Protein AF-A0A442WQH7-F1 (afdb_monomer_lite)

Foldseek 3Di:
DDLVVVLVVLLVLLVVQLVDPPDALPPCNLVSVQVNLQSQQPPPAADDPSNVVSLLSLLQDVSNQDCHSVLRNLLNHDDACVSQQVSLLVSCVPDPDNQSSLSSLLSNLSHDQLNPLPPDPSLVVQLVDLLRVLSNLSSLLNLLSVQPVSLVSLLVSLVVLLPDDCVVRPPVSSLSNNVSSLNSLLSSFLSNLVCLVVLVVSCPRPSNVVSCLPPPVLSSLLSSVRSPDDLVPDDDRPPDDDDSVVSSVSSVVSNPDDRDSNPD

Structure (mmCIF, N/CA/C/O backbone):
data_AF-A0A442WQH7-F1
#
_entry.id   AF-A0A442WQH7-F1
#
loop_
_atom_site.group_PDB
_atom_site.id
_atom_site.type_symbol
_atom_site.label_atom_id
_atom_site.label_alt_id
_atom_site.label_comp_id
_atom_site.label_asym_id
_atom_site.label_entity_id
_atom_site.label_seq_id
_atom_site.pdbx_PDB_ins_code
_atom_site.Cartn_x
_atom_site.Cartn_y
_atom_site.Cartn_z
_atom_site.occupancy
_atom_site.B_iso_or_equiv
_atom_site.auth_seq_id
_atom_site.auth_comp_id
_atom_site.auth_asym_id
_atom_site.auth_atom_id
_atom_site.pdbx_PDB_model_num
ATOM 1 N N . MET A 1 1 ? 7.740 10.218 36.097 1.00 53.75 1 MET A N 1
ATOM 2 C CA . MET A 1 1 ? 6.574 9.346 35.851 1.00 53.75 1 MET A CA 1
ATOM 3 C C . MET A 1 1 ? 7.067 8.242 34.945 1.00 53.75 1 MET A C 1
ATOM 5 O O . MET A 1 1 ? 7.686 8.568 33.941 1.00 53.75 1 MET A O 1
ATOM 9 N N . ASP A 1 2 ? 6.920 6.988 35.354 1.00 78.06 2 ASP A N 1
ATOM 10 C CA . ASP A 1 2 ? 7.399 5.839 34.584 1.00 78.06 2 ASP A CA 1
ATOM 11 C C . ASP A 1 2 ? 6.627 5.735 33.253 1.00 78.06 2 ASP A C 1
ATOM 13 O O . ASP A 1 2 ? 5.394 5.801 33.244 1.00 78.06 2 ASP A O 1
ATOM 17 N N . ILE A 1 3 ? 7.353 5.639 32.136 1.00 74.88 3 ILE A N 1
ATOM 18 C CA . ILE A 1 3 ? 6.797 5.578 30.775 1.00 74.88 3 ILE A CA 1
ATOM 19 C C . ILE A 1 3 ? 5.886 4.351 30.634 1.00 74.88 3 ILE A C 1
ATOM 21 O O . ILE A 1 3 ? 4.817 4.445 30.026 1.00 74.88 3 ILE A O 1
ATOM 25 N N . GLU A 1 4 ? 6.238 3.238 31.279 1.00 78.31 4 GLU A N 1
ATOM 26 C CA . GLU A 1 4 ? 5.440 2.009 31.253 1.00 78.31 4 GLU A CA 1
ATOM 27 C C . GLU A 1 4 ? 4.132 2.141 32.046 1.00 78.31 4 GLU A C 1
ATOM 29 O O . GLU A 1 4 ? 3.073 1.668 31.615 1.00 78.31 4 GLU A O 1
ATOM 34 N N . ALA A 1 5 ? 4.153 2.870 33.165 1.00 82.06 5 ALA A N 1
ATOM 35 C CA . ALA A 1 5 ? 2.944 3.162 33.934 1.00 82.06 5 ALA A CA 1
ATOM 36 C C . ALA A 1 5 ? 1.975 4.067 33.150 1.00 82.06 5 ALA A C 1
ATOM 38 O O . ALA A 1 5 ? 0.762 3.843 33.157 1.00 82.06 5 ALA A O 1
ATOM 39 N N . ALA A 1 6 ? 2.499 5.063 32.426 1.00 83.12 6 ALA A N 1
ATOM 40 C CA . ALA A 1 6 ? 1.693 5.933 31.569 1.00 83.12 6 ALA A CA 1
ATOM 41 C C . ALA A 1 6 ? 1.075 5.165 30.386 1.00 83.12 6 ALA A C 1
ATOM 43 O O . ALA A 1 6 ? -0.114 5.333 30.088 1.00 83.12 6 ALA A O 1
ATOM 44 N N . LYS A 1 7 ? 1.845 4.274 29.750 1.00 83.25 7 LYS A N 1
ATOM 45 C CA . LYS A 1 7 ? 1.365 3.402 28.669 1.00 83.25 7 LYS A CA 1
ATOM 46 C C . LYS A 1 7 ? 0.266 2.453 29.150 1.00 83.25 7 LYS A C 1
ATOM 48 O O . LYS A 1 7 ? -0.775 2.345 28.503 1.00 83.25 7 LYS A O 1
ATOM 53 N N . THR A 1 8 ? 0.451 1.836 30.317 1.00 88.25 8 THR A N 1
ATOM 54 C CA . THR A 1 8 ? -0.539 0.935 30.931 1.00 88.25 8 THR A CA 1
ATOM 55 C C . THR A 1 8 ? -1.848 1.659 31.236 1.00 88.25 8 THR A C 1
ATOM 57 O O . THR A 1 8 ? -2.919 1.179 30.864 1.00 88.25 8 THR A O 1
ATOM 60 N N . ARG A 1 9 ? -1.776 2.861 31.822 1.00 89.62 9 ARG A N 1
ATOM 61 C CA . ARG A 1 9 ? -2.962 3.683 32.100 1.00 89.62 9 ARG A CA 1
ATOM 62 C C . ARG A 1 9 ? -3.726 4.045 30.824 1.00 89.62 9 ARG A C 1
ATOM 64 O O . ARG A 1 9 ? -4.944 3.901 30.781 1.00 89.62 9 ARG A O 1
ATOM 71 N N . THR A 1 10 ? -2.999 4.463 29.786 1.00 91.69 10 THR A N 1
ATOM 72 C CA . THR A 1 10 ? -3.566 4.796 28.467 1.00 91.69 10 THR A CA 1
ATOM 73 C C . THR A 1 10 ? -4.297 3.591 27.872 1.00 91.69 10 THR A C 1
ATOM 75 O O . THR A 1 10 ? -5.431 3.711 27.413 1.00 91.69 10 THR A O 1
ATOM 78 N N . ARG A 1 11 ? -3.678 2.405 27.949 1.00 92.44 11 ARG A N 1
ATOM 79 C CA . ARG A 1 11 ? -4.251 1.137 27.481 1.00 92.44 11 ARG A CA 1
ATOM 80 C C . ARG A 1 11 ? -5.574 0.812 28.178 1.00 92.44 11 ARG A C 1
ATOM 82 O O . ARG A 1 11 ? -6.551 0.472 27.519 1.00 92.44 11 ARG A O 1
ATOM 89 N N . GLU A 1 12 ? -5.612 0.904 29.504 1.00 93.19 12 GLU A N 1
ATOM 90 C CA . GLU A 1 12 ? -6.796 0.570 30.308 1.00 93.19 12 GLU A CA 1
ATOM 91 C C . GLU A 1 12 ? -7.945 1.561 30.125 1.00 93.19 12 GLU A C 1
ATOM 93 O O . GLU A 1 12 ? -9.113 1.177 30.171 1.00 93.19 12 GLU A O 1
ATOM 98 N N . GLU A 1 13 ? -7.636 2.844 29.954 1.00 94.56 13 GLU A N 1
ATOM 99 C CA . GLU A 1 13 ? -8.637 3.875 29.684 1.00 94.56 13 GLU A CA 1
ATOM 100 C C . GLU A 1 13 ? -9.264 3.703 28.301 1.00 94.56 13 GLU A C 1
ATOM 102 O O . GLU A 1 13 ? -10.490 3.685 28.184 1.00 94.56 13 GLU A O 1
ATOM 107 N N . LEU A 1 14 ? -8.438 3.469 27.279 1.00 95.94 14 LEU A N 1
ATOM 108 C CA . LEU A 1 14 ? -8.917 3.188 25.931 1.00 95.94 14 LEU A CA 1
ATOM 109 C C . LEU A 1 14 ? -9.744 1.897 25.880 1.00 95.94 14 LEU A C 1
ATOM 111 O O . LEU A 1 14 ? -10.822 1.887 25.292 1.00 95.94 14 LEU A O 1
ATOM 115 N N . ALA A 1 15 ? -9.286 0.825 26.532 1.00 95.12 15 ALA A N 1
ATOM 116 C CA . ALA A 1 15 ? -10.024 -0.436 26.593 1.00 95.12 15 ALA A CA 1
ATOM 117 C C . ALA A 1 15 ? -11.418 -0.253 27.215 1.00 95.12 15 ALA A C 1
ATOM 119 O O . ALA A 1 15 ? -12.402 -0.699 26.628 1.00 95.12 15 ALA A O 1
ATOM 120 N N . ARG A 1 16 ? -11.514 0.466 28.344 1.00 94.75 16 ARG A N 1
ATOM 121 C CA . ARG A 1 16 ? -12.800 0.791 28.984 1.00 94.75 16 ARG A CA 1
ATOM 122 C C . ARG A 1 16 ? -13.706 1.620 28.080 1.00 94.75 16 ARG A C 1
ATOM 124 O O . ARG A 1 16 ? -14.912 1.409 28.082 1.00 94.75 16 ARG A O 1
ATOM 131 N N . ALA A 1 17 ? -13.144 2.555 27.316 1.00 95.38 17 ALA A N 1
ATOM 132 C CA . ALA A 1 17 ? -13.935 3.369 26.404 1.00 95.38 17 ALA A CA 1
ATOM 133 C C . ALA A 1 17 ? -14.494 2.565 25.222 1.00 95.38 17 ALA A C 1
ATOM 135 O O . ALA A 1 17 ? -15.647 2.748 24.840 1.00 95.38 17 ALA A O 1
ATOM 136 N N . LEU A 1 18 ? -13.694 1.646 24.681 1.00 95.81 18 LEU A N 1
ATOM 137 C CA . LEU A 1 18 ? -14.117 0.721 23.631 1.00 95.81 18 LEU A CA 1
ATOM 138 C C . LEU A 1 18 ? -15.214 -0.247 24.125 1.00 95.81 18 LEU A C 1
ATOM 140 O O . LEU A 1 18 ? -16.100 -0.592 23.350 1.00 95.81 18 LEU A O 1
ATOM 144 N N . ASP A 1 19 ? -15.204 -0.632 25.408 1.00 95.62 19 ASP A N 1
ATOM 145 C CA . ASP A 1 19 ? -16.224 -1.510 26.016 1.00 95.62 19 ASP A CA 1
ATOM 146 C C . ASP A 1 19 ? -17.561 -0.807 26.313 1.00 9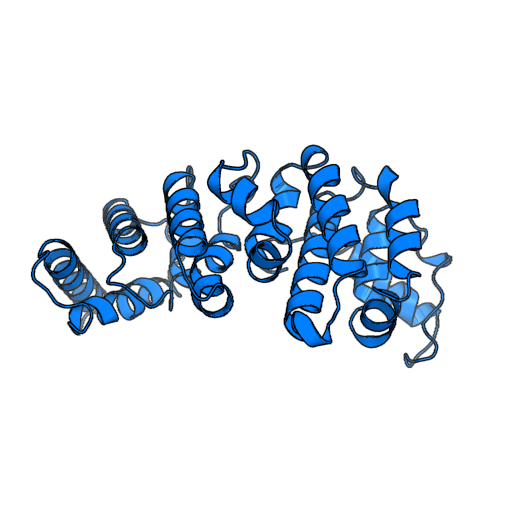5.62 19 ASP A C 1
ATOM 148 O O . ASP A 1 19 ? -18.568 -1.477 26.533 1.00 95.62 19 ASP A O 1
ATOM 152 N N . ASP A 1 20 ? -17.598 0.529 26.311 1.00 94.88 20 ASP A N 1
ATOM 153 C CA . ASP A 1 20 ? -18.809 1.304 26.585 1.00 94.88 20 ASP A CA 1
ATOM 154 C C . ASP A 1 20 ? -19.467 1.765 25.272 1.00 94.88 20 ASP A C 1
ATOM 156 O O . ASP A 1 20 ? -19.024 2.755 24.682 1.00 94.88 20 ASP A O 1
ATOM 160 N N . PRO A 1 21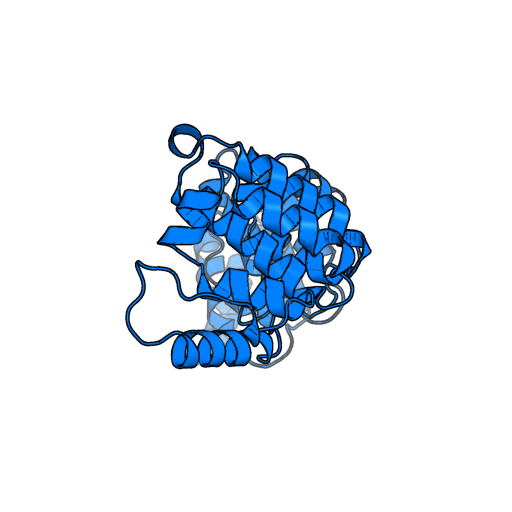 ? -20.534 1.101 24.784 1.00 91.81 21 PRO A N 1
ATOM 161 C CA . PRO A 1 21 ? -21.194 1.473 23.533 1.00 91.81 21 PRO A CA 1
ATOM 162 C C . PRO A 1 21 ? -21.915 2.827 23.608 1.00 91.81 21 PRO A C 1
ATOM 164 O O . PRO A 1 21 ? -22.235 3.397 22.566 1.00 91.81 21 PRO A O 1
ATOM 167 N N . LEU A 1 22 ? -22.170 3.356 24.811 1.00 93.62 22 LEU A N 1
ATOM 168 C CA . LEU A 1 22 ? -22.857 4.634 25.005 1.00 93.62 22 LEU A CA 1
ATOM 169 C C . LEU A 1 22 ? -21.912 5.830 24.866 1.00 93.62 22 LEU A C 1
ATOM 171 O O . LEU A 1 22 ? -22.381 6.964 24.730 1.00 93.62 22 LEU A O 1
ATOM 175 N N . LYS A 1 23 ? -20.591 5.609 24.865 1.00 93.88 23 LYS A N 1
ATOM 176 C CA . LYS A 1 23 ? -19.630 6.693 24.660 1.00 93.88 23 LYS A CA 1
ATOM 177 C C . LYS A 1 23 ? -19.757 7.296 23.261 1.00 93.88 23 LYS A C 1
ATOM 179 O O . LYS A 1 23 ? -19.650 6.567 22.265 1.00 93.88 23 LYS A O 1
ATOM 184 N N . PRO A 1 24 ? -19.929 8.629 23.161 1.00 93.56 24 PRO A N 1
ATOM 185 C CA . PRO A 1 24 ? -19.999 9.302 21.877 1.00 93.56 24 PRO A CA 1
ATOM 186 C C . PRO A 1 24 ? -18.640 9.257 21.178 1.00 93.56 24 PRO A C 1
ATOM 188 O O . PRO A 1 24 ? -17.594 9.252 21.818 1.00 93.56 24 PRO A O 1
ATOM 191 N N . VAL A 1 25 ? -18.643 9.323 19.847 1.00 90.38 25 VAL A N 1
ATOM 192 C CA . VAL A 1 25 ? -17.417 9.362 19.021 1.00 90.38 25 VAL A CA 1
ATOM 193 C C . VAL A 1 25 ? -16.467 10.508 19.408 1.00 90.38 25 VAL A C 1
ATOM 195 O O . VAL A 1 25 ? -15.270 10.432 19.161 1.00 90.38 25 VAL A O 1
ATOM 198 N N . SER A 1 26 ? -16.991 11.582 20.001 1.00 91.81 26 SER A N 1
ATOM 199 C CA . SER A 1 26 ? -16.214 12.732 20.474 1.00 91.81 26 SER A CA 1
ATOM 200 C C . SER A 1 26 ? -15.567 12.531 21.849 1.00 91.81 26 SER A C 1
ATOM 202 O O . SER A 1 26 ? -14.961 13.471 22.358 1.00 91.81 26 SER A O 1
ATOM 204 N N . ASP A 1 27 ? -15.733 11.368 22.484 1.00 93.69 27 ASP A N 1
ATOM 205 C CA . ASP A 1 27 ? -15.110 11.081 23.775 1.00 93.69 27 ASP A CA 1
ATOM 206 C C . ASP A 1 27 ? -13.573 11.129 23.635 1.00 93.69 27 ASP A C 1
ATOM 208 O O . ASP A 1 27 ? -13.011 10.460 22.757 1.00 93.69 27 ASP A O 1
ATOM 212 N N . PRO A 1 28 ? -12.870 11.917 24.472 1.00 91.81 28 PRO A N 1
ATOM 213 C CA . PRO A 1 28 ? -11.421 12.082 24.377 1.00 91.81 28 PRO A CA 1
ATOM 214 C C . PRO A 1 28 ? -10.654 10.770 24.569 1.00 91.81 28 PRO A C 1
ATOM 216 O O . PRO A 1 28 ? -9.524 10.661 24.093 1.00 91.81 28 PRO A O 1
ATOM 219 N N . ALA A 1 29 ? -11.256 9.753 25.193 1.00 93.25 29 ALA A N 1
ATOM 220 C CA . ALA A 1 29 ? -10.627 8.452 25.350 1.00 93.25 29 ALA A CA 1
ATOM 221 C C . ALA A 1 29 ? -10.308 7.787 23.999 1.00 93.25 29 ALA A C 1
ATOM 223 O O . ALA A 1 29 ? -9.313 7.076 23.903 1.00 93.25 29 ALA A O 1
ATOM 224 N N . PHE A 1 30 ? -11.063 8.058 22.925 1.00 94.12 30 PHE A N 1
ATOM 225 C CA . PHE A 1 30 ? -10.730 7.530 21.594 1.00 94.12 30 PHE A CA 1
ATOM 226 C C . PHE A 1 30 ? -9.491 8.192 20.978 1.00 94.12 30 PHE A C 1
ATOM 228 O O . PHE A 1 30 ? -8.803 7.562 20.176 1.00 94.12 30 PHE A O 1
ATOM 235 N N . ALA A 1 31 ? -9.147 9.421 21.380 1.00 90.38 31 ALA A N 1
ATOM 236 C CA . ALA A 1 31 ? -7.907 10.071 20.953 1.00 90.38 31 ALA A CA 1
ATOM 237 C C . ALA A 1 31 ? -6.660 9.419 21.582 1.00 90.38 31 ALA A C 1
ATOM 239 O O . ALA A 1 31 ? -5.569 9.498 21.013 1.00 90.38 31 ALA A O 1
ATOM 240 N N . LEU A 1 32 ? -6.821 8.708 22.708 1.00 93.50 32 LEU A N 1
ATOM 241 C CA . LEU A 1 32 ? -5.741 7.944 23.341 1.00 93.50 32 LEU A CA 1
ATOM 242 C C . LEU A 1 32 ? -5.241 6.792 22.463 1.00 93.50 32 LEU A C 1
ATOM 244 O O . LEU A 1 32 ? -4.109 6.350 22.650 1.00 93.50 32 LEU A O 1
ATOM 248 N N . ALA A 1 33 ? -6.031 6.333 21.483 1.00 94.81 33 ALA A N 1
ATOM 249 C CA . ALA A 1 33 ? -5.591 5.331 20.513 1.00 94.81 33 ALA A CA 1
ATOM 250 C C . ALA A 1 33 ? -4.315 5.771 19.786 1.00 94.81 33 ALA A C 1
ATOM 252 O O . ALA A 1 33 ? -3.376 4.987 19.671 1.00 94.81 33 ALA A O 1
ATOM 253 N N . ASN A 1 34 ? -4.238 7.042 19.387 1.00 92.56 34 ASN A N 1
ATOM 254 C CA . ASN A 1 34 ? -3.075 7.588 18.692 1.00 92.56 34 ASN A CA 1
ATOM 255 C C . ASN A 1 34 ? -1.841 7.593 19.592 1.00 92.56 34 ASN A C 1
ATOM 257 O O . ASN A 1 34 ? -0.768 7.146 19.194 1.00 92.56 34 ASN A O 1
ATOM 261 N N . GLN A 1 35 ? -2.006 8.068 20.829 1.00 91.25 35 GLN A N 1
ATOM 262 C CA . GLN A 1 35 ? -0.926 8.114 21.810 1.00 91.25 35 GLN A CA 1
ATOM 263 C C . GLN A 1 35 ? -0.414 6.709 22.137 1.00 91.25 35 GLN A C 1
ATOM 265 O O . GLN A 1 35 ? 0.794 6.485 22.213 1.00 91.25 35 GLN A O 1
ATOM 270 N N . TRP A 1 36 ? -1.328 5.755 22.312 1.00 94.50 36 TRP A N 1
ATOM 271 C CA . TRP A 1 36 ? -0.977 4.371 22.581 1.00 94.50 36 TRP A CA 1
ATOM 272 C C . TRP A 1 36 ? -0.256 3.726 21.389 1.00 94.50 36 TRP A C 1
ATOM 274 O O . TRP A 1 36 ? 0.813 3.156 21.592 1.00 94.50 36 TRP A O 1
ATOM 284 N N . MET A 1 37 ? -0.756 3.870 20.155 1.00 94.69 37 MET A N 1
ATOM 285 C CA . MET A 1 37 ? -0.098 3.319 18.960 1.00 94.69 37 MET A CA 1
ATOM 286 C C . MET A 1 37 ? 1.281 3.957 18.711 1.00 94.69 37 MET A C 1
ATOM 288 O O . MET A 1 37 ? 2.240 3.246 18.414 1.00 94.69 37 MET A O 1
ATOM 292 N N . ASP A 1 38 ? 1.422 5.277 18.880 1.00 91.38 38 ASP A N 1
ATOM 293 C CA . ASP A 1 38 ? 2.699 5.976 18.670 1.00 91.38 38 ASP A CA 1
ATOM 294 C C . ASP A 1 38 ? 3.741 5.668 19.761 1.00 91.38 38 ASP A C 1
ATOM 296 O O . ASP A 1 38 ? 4.944 5.736 19.501 1.00 91.38 38 ASP A O 1
ATOM 300 N N . SER A 1 39 ? 3.311 5.226 20.952 1.00 90.94 39 SER A N 1
ATOM 301 C CA . SER A 1 39 ? 4.226 4.812 22.032 1.00 90.94 39 SER A CA 1
ATOM 302 C C . SER A 1 39 ? 5.164 3.660 21.645 1.00 90.94 39 SER A C 1
ATOM 304 O O . SER A 1 39 ? 6.191 3.445 22.285 1.00 90.94 39 SER A O 1
ATOM 306 N N . PHE A 1 40 ? 4.846 2.938 20.570 1.00 90.88 40 PHE A N 1
ATOM 307 C CA . PHE A 1 40 ? 5.634 1.825 20.054 1.00 90.88 40 PHE A CA 1
ATOM 308 C C . PHE A 1 40 ? 6.760 2.250 19.099 1.00 90.88 40 PHE A C 1
ATOM 310 O O . PHE A 1 40 ? 7.547 1.406 18.684 1.00 90.88 40 PHE A O 1
ATOM 317 N N . ARG A 1 41 ? 6.898 3.541 18.772 1.00 86.69 41 ARG A N 1
ATOM 318 C CA . ARG A 1 41 ? 7.866 4.042 17.778 1.00 86.69 41 ARG A CA 1
ATOM 319 C C . ARG A 1 41 ? 9.325 3.648 18.038 1.00 86.69 41 ARG A C 1
ATOM 321 O O . ARG A 1 41 ? 10.066 3.459 17.080 1.00 86.69 41 ARG A O 1
ATOM 328 N N . ALA A 1 42 ? 9.729 3.571 19.303 1.00 83.44 42 ALA A N 1
ATOM 329 C CA . ALA A 1 42 ? 11.096 3.248 19.721 1.00 83.44 42 ALA A CA 1
ATOM 330 C C . ALA A 1 42 ? 11.246 1.807 20.240 1.00 83.44 42 ALA A C 1
ATOM 332 O O . ALA A 1 42 ? 12.246 1.491 20.878 1.00 83.44 42 ALA A O 1
ATOM 333 N N . ASN A 1 43 ? 10.238 0.956 20.030 1.00 77.81 43 ASN A N 1
ATOM 334 C CA . ASN A 1 43 ? 10.252 -0.417 20.509 1.00 77.81 43 ASN A CA 1
ATOM 335 C C . ASN A 1 43 ? 10.562 -1.392 19.363 1.00 77.81 43 ASN A C 1
ATOM 337 O O . ASN A 1 43 ? 9.921 -1.357 18.312 1.00 77.81 43 ASN A O 1
ATOM 341 N N . ASP A 1 44 ? 11.518 -2.284 19.613 1.00 77.44 44 ASP A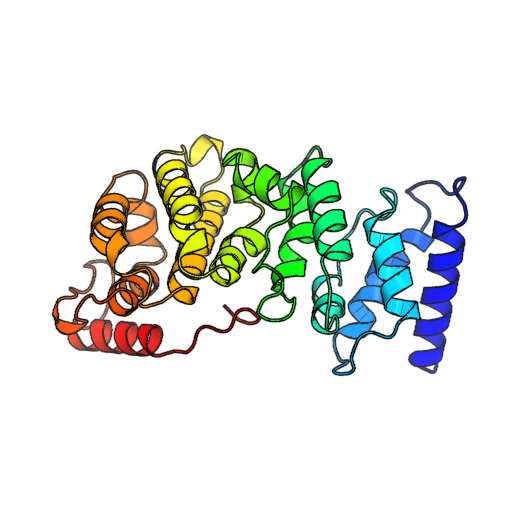 N 1
ATOM 342 C CA . ASP A 1 44 ? 11.942 -3.338 18.686 1.00 77.44 44 ASP A CA 1
ATOM 343 C C . ASP A 1 44 ? 11.425 -4.727 19.105 1.00 77.44 44 ASP A C 1
ATOM 345 O O . ASP A 1 44 ? 11.692 -5.724 18.436 1.00 77.44 44 ASP A O 1
ATOM 349 N N . GLN A 1 45 ? 10.689 -4.814 20.218 1.00 85.88 45 GLN A N 1
ATOM 350 C CA . GLN A 1 45 ? 10.104 -6.066 20.691 1.00 85.88 45 GLN A CA 1
ATOM 351 C C . GLN A 1 45 ? 8.836 -6.423 19.901 1.00 85.88 45 GLN A C 1
ATOM 353 O O . GLN A 1 45 ? 8.065 -5.519 19.559 1.00 85.88 45 GLN A O 1
ATOM 358 N N . PRO A 1 46 ? 8.576 -7.725 19.664 1.00 87.88 46 PRO A N 1
ATOM 359 C CA . PRO A 1 46 ? 7.318 -8.190 19.091 1.00 87.88 46 PRO A CA 1
ATOM 360 C C . PRO A 1 46 ? 6.103 -7.697 19.878 1.00 87.88 46 PRO A C 1
ATOM 362 O O . PRO A 1 46 ? 6.148 -7.544 21.103 1.00 87.88 46 PRO A O 1
ATOM 365 N N . LEU A 1 47 ? 4.997 -7.482 19.169 1.00 91.38 47 LEU A N 1
ATOM 366 C CA . LEU A 1 47 ? 3.765 -6.998 19.768 1.00 91.38 47 LEU A CA 1
ATOM 367 C C . LEU A 1 47 ? 3.194 -8.045 20.732 1.00 91.38 47 LEU A C 1
ATOM 369 O O . LEU A 1 47 ? 2.865 -9.164 20.337 1.00 91.38 47 LEU A O 1
ATOM 373 N N . GLY A 1 48 ? 3.046 -7.668 22.002 1.00 91.44 48 GLY A N 1
ATOM 374 C CA . GLY A 1 48 ? 2.453 -8.535 23.012 1.00 91.44 48 GLY A CA 1
ATOM 375 C C . GLY A 1 48 ? 0.980 -8.836 22.720 1.00 91.44 48 GLY A C 1
ATOM 376 O O . GLY A 1 48 ? 0.242 -8.004 22.199 1.00 91.44 48 GLY A O 1
ATOM 377 N N . GLU A 1 49 ? 0.518 -10.012 23.131 1.00 91.56 49 GLU A N 1
ATOM 378 C CA . GLU A 1 49 ? -0.835 -10.509 22.853 1.00 91.56 49 GLU A CA 1
ATOM 379 C C . GLU A 1 49 ? -1.956 -9.572 23.366 1.00 91.56 49 GLU A C 1
ATOM 381 O O . GLU A 1 49 ? -2.955 -9.335 22.687 1.00 91.56 49 GLU A O 1
ATOM 386 N N . SER A 1 50 ? -1.783 -8.960 24.542 1.00 91.38 50 SER A N 1
ATOM 387 C CA . SER A 1 50 ? -2.740 -7.964 25.052 1.00 91.38 50 SER A CA 1
ATOM 388 C C . SER A 1 50 ? -2.793 -6.694 24.200 1.00 91.38 50 SER A C 1
ATOM 390 O O . SER A 1 50 ? -3.870 -6.124 24.031 1.00 91.38 50 SER A O 1
ATOM 392 N N . ASP A 1 51 ? -1.655 -6.264 23.656 1.00 93.62 51 ASP A N 1
ATOM 393 C CA . ASP A 1 51 ? -1.582 -5.096 22.782 1.00 93.62 51 ASP A CA 1
ATOM 394 C C . ASP A 1 51 ? -2.152 -5.420 21.395 1.00 93.62 51 ASP A C 1
ATOM 396 O O . ASP A 1 51 ? -2.908 -4.623 20.84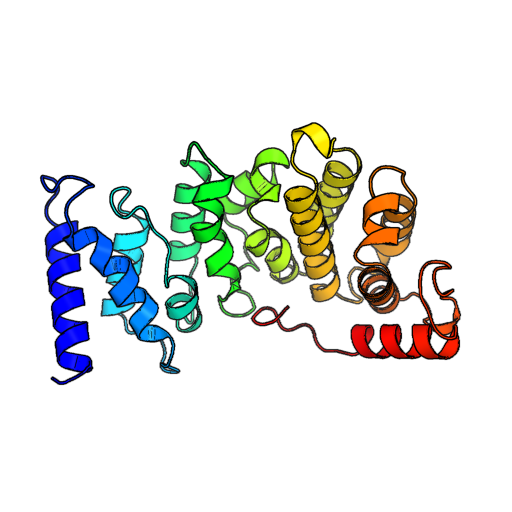2 1.00 93.62 51 ASP A O 1
ATOM 400 N N . ARG A 1 52 ? -1.907 -6.631 20.874 1.00 94.31 52 ARG A N 1
ATOM 401 C CA . ARG A 1 52 ? -2.552 -7.125 19.650 1.00 94.31 52 ARG A CA 1
ATOM 402 C C . ARG A 1 52 ? -4.076 -7.111 19.773 1.00 94.31 52 ARG A C 1
ATOM 404 O O . ARG A 1 52 ? -4.746 -6.584 18.888 1.00 94.31 52 ARG A O 1
ATOM 411 N N . ARG A 1 53 ? -4.636 -7.626 20.873 1.00 94.50 53 ARG A N 1
ATOM 412 C CA . ARG A 1 53 ? -6.092 -7.590 21.105 1.00 94.50 53 ARG A CA 1
ATOM 413 C C . ARG A 1 53 ? -6.650 -6.172 21.134 1.00 94.50 53 ARG A C 1
ATOM 415 O O . ARG A 1 53 ? -7.727 -5.932 20.596 1.00 94.50 53 ARG A O 1
ATOM 422 N N . LEU A 1 54 ? -5.936 -5.227 21.745 1.00 95.94 54 LEU A N 1
ATOM 423 C CA . LEU A 1 54 ? -6.363 -3.830 21.740 1.00 95.94 54 LEU A CA 1
ATOM 424 C C . LEU A 1 54 ? -6.308 -3.226 20.330 1.00 95.94 54 LEU A C 1
ATOM 426 O O . LEU A 1 54 ? -7.243 -2.532 19.938 1.00 95.94 54 LEU A O 1
ATOM 430 N N . LEU A 1 55 ? -5.273 -3.536 19.545 1.00 96.56 55 LEU A N 1
ATOM 431 C CA . LEU A 1 55 ? -5.170 -3.096 18.153 1.00 96.56 55 LEU A CA 1
ATOM 432 C C . LEU A 1 55 ? -6.338 -3.611 17.297 1.00 96.56 55 LEU A C 1
ATOM 434 O O . LEU A 1 55 ? -6.912 -2.840 16.530 1.00 96.56 55 LEU A O 1
ATOM 438 N N . VAL A 1 56 ? -6.727 -4.879 17.460 1.00 96.50 56 VAL A N 1
ATOM 439 C CA . VAL A 1 56 ? -7.912 -5.455 16.798 1.00 96.50 56 VAL A CA 1
ATOM 440 C C . VAL A 1 56 ? -9.166 -4.654 17.149 1.00 96.50 56 VAL A C 1
ATOM 442 O O . VAL A 1 56 ? -9.858 -4.183 16.248 1.00 96.50 56 VAL A O 1
ATOM 445 N N . ARG A 1 57 ? -9.407 -4.404 18.443 1.00 96.50 57 ARG A N 1
ATOM 446 C CA . ARG A 1 57 ? -10.566 -3.620 18.906 1.00 96.50 57 ARG A CA 1
ATOM 447 C C . ARG A 1 57 ? -10.571 -2.192 18.347 1.00 96.50 57 ARG A C 1
ATOM 449 O O . ARG A 1 57 ? -11.625 -1.686 17.980 1.00 96.50 57 ARG A O 1
ATOM 456 N N . ILE A 1 58 ? -9.405 -1.550 18.238 1.00 96.56 58 ILE A N 1
ATOM 457 C CA . ILE A 1 58 ? -9.259 -0.223 17.614 1.00 96.56 58 ILE A CA 1
ATOM 458 C C . ILE A 1 58 ? -9.650 -0.262 16.130 1.00 96.56 58 ILE A C 1
ATOM 460 O O . ILE A 1 58 ? -10.369 0.619 15.655 1.00 96.56 58 ILE A O 1
ATOM 464 N N . LEU A 1 59 ? -9.180 -1.269 15.389 1.00 95.94 59 LEU A N 1
ATOM 465 C CA . LEU A 1 59 ? -9.478 -1.413 13.962 1.00 95.94 59 LEU A CA 1
ATOM 466 C C . LEU A 1 59 ? -10.951 -1.746 13.700 1.00 95.94 59 LEU A C 1
ATOM 468 O O . LEU A 1 59 ? -11.493 -1.299 12.686 1.00 95.94 59 LEU A O 1
ATOM 472 N N . GLU A 1 60 ? -11.592 -2.484 14.604 1.00 95.50 60 GLU A N 1
ATOM 473 C CA . GLU A 1 60 ? -13.018 -2.822 14.553 1.00 95.50 60 GLU A CA 1
ATOM 474 C C . GLU A 1 60 ? -13.921 -1.634 14.887 1.00 95.50 60 GLU A C 1
ATOM 476 O O . GLU A 1 60 ? -14.965 -1.466 14.258 1.00 95.50 60 GLU A O 1
ATOM 481 N N . ASP A 1 61 ? -13.532 -0.791 15.845 1.00 95.00 61 ASP A N 1
ATOM 482 C CA . ASP A 1 61 ? -14.418 0.248 16.356 1.00 95.00 61 ASP A CA 1
ATOM 483 C C . ASP A 1 61 ? -14.457 1.484 15.429 1.00 95.00 61 ASP A C 1
ATOM 485 O O . ASP A 1 61 ? -13.452 2.199 15.287 1.00 95.00 61 ASP A O 1
ATOM 489 N N . PRO A 1 62 ? -15.601 1.806 14.792 1.00 92.31 62 PRO A N 1
ATOM 490 C CA . PRO A 1 62 ? -15.718 2.951 13.888 1.00 92.31 62 PRO A CA 1
ATOM 491 C C . PRO A 1 62 ? -15.603 4.308 14.604 1.00 92.31 62 PRO A C 1
ATOM 493 O O . PRO A 1 62 ? -15.431 5.339 13.947 1.00 92.31 62 PRO A O 1
ATOM 496 N N . ARG A 1 63 ? -15.683 4.339 15.941 1.00 94.69 63 ARG A N 1
ATOM 497 C CA . ARG A 1 63 ? -15.551 5.561 16.746 1.00 94.69 63 ARG A CA 1
ATOM 498 C C . ARG A 1 63 ? -14.101 6.048 16.809 1.00 94.69 63 ARG A C 1
ATOM 500 O O . ARG A 1 63 ? -13.879 7.252 16.919 1.00 94.69 63 ARG A O 1
ATOM 507 N N . VAL A 1 64 ? -13.108 5.169 16.633 1.00 94.81 64 VAL A N 1
ATOM 508 C CA . VAL A 1 64 ? -11.687 5.563 16.565 1.00 94.81 64 VAL A CA 1
ATOM 509 C C . VAL A 1 64 ? -11.335 6.111 15.179 1.00 94.81 64 VAL A C 1
ATOM 511 O O . VAL A 1 64 ? -10.987 5.377 14.265 1.00 94.81 64 VAL A O 1
ATOM 514 N N . ARG A 1 65 ? -11.437 7.421 14.959 1.00 90.44 65 ARG A N 1
ATOM 515 C CA . ARG A 1 65 ? -11.336 7.978 13.592 1.00 90.44 65 ARG A CA 1
ATOM 516 C C . ARG A 1 65 ? -9.920 8.118 13.030 1.00 90.44 65 ARG A C 1
ATOM 518 O O . ARG A 1 65 ? -9.773 8.121 11.810 1.00 90.44 65 ARG A O 1
ATOM 525 N N . SER A 1 66 ? -8.904 8.232 13.882 1.00 90.44 66 SER A N 1
ATOM 526 C CA . SER A 1 66 ? -7.521 8.460 13.450 1.00 90.44 66 SER A CA 1
ATOM 527 C C . SER A 1 66 ? -6.695 7.174 13.471 1.00 90.44 66 SER A C 1
ATOM 529 O O . SER A 1 66 ? -6.814 6.359 14.383 1.00 90.44 66 SER A O 1
ATOM 531 N N . SER A 1 67 ? -5.858 7.015 12.445 1.00 92.81 67 SER A N 1
ATOM 532 C CA . SER A 1 67 ? -4.853 5.955 12.322 1.00 92.81 67 SER A CA 1
ATOM 533 C C . SER A 1 67 ? -3.448 6.438 12.700 1.00 92.81 67 SER A C 1
ATOM 535 O O . SER A 1 67 ? -2.458 5.803 12.329 1.00 92.81 67 SER A O 1
ATOM 537 N N . ASP A 1 68 ? -3.318 7.606 13.333 1.00 92.00 68 ASP A N 1
ATOM 538 C CA . ASP A 1 68 ? -2.008 8.157 13.675 1.00 92.00 68 ASP A CA 1
ATOM 539 C C . ASP A 1 68 ? -1.275 7.212 14.632 1.00 92.00 68 ASP A C 1
ATOM 541 O O . ASP A 1 68 ? -1.847 6.686 15.580 1.00 92.00 68 ASP A O 1
ATOM 545 N N . GLY A 1 69 ? 0.001 6.951 14.353 1.00 91.62 69 GLY A N 1
ATOM 546 C CA . GLY A 1 69 ? 0.794 5.966 15.095 1.00 91.62 69 GLY A CA 1
ATOM 547 C C . GLY A 1 69 ? 0.586 4.510 14.655 1.00 91.62 69 GLY A C 1
ATOM 548 O O . GLY A 1 69 ? 1.416 3.671 14.996 1.00 91.62 69 GLY A O 1
ATOM 549 N N . LEU A 1 70 ? -0.422 4.183 13.829 1.00 94.75 70 LEU A N 1
ATOM 550 C CA . LEU A 1 70 ? -0.646 2.804 13.358 1.00 94.75 70 LEU A CA 1
ATOM 551 C C . LEU A 1 70 ? 0.588 2.228 12.643 1.00 94.75 70 LEU A C 1
ATOM 553 O O . LEU A 1 70 ? 0.955 1.072 12.829 1.00 94.75 70 LEU A O 1
ATOM 557 N N . TRP A 1 71 ? 1.286 3.050 11.861 1.00 91.31 71 TRP A N 1
ATOM 558 C CA . TRP A 1 71 ? 2.522 2.645 11.186 1.00 91.31 71 TRP A CA 1
ATOM 559 C C . TRP A 1 71 ? 3.652 2.258 12.157 1.00 91.31 71 TRP A C 1
ATOM 561 O O . TRP A 1 71 ? 4.554 1.519 11.761 1.00 91.31 71 TRP A O 1
ATOM 571 N N . ALA A 1 72 ? 3.642 2.774 13.393 1.00 90.94 72 ALA A N 1
ATOM 572 C CA . ALA A 1 72 ? 4.650 2.474 14.405 1.00 90.94 72 ALA A CA 1
ATOM 573 C C . ALA A 1 72 ? 4.394 1.093 15.015 1.00 90.94 72 ALA A C 1
ATOM 575 O O . ALA A 1 72 ? 5.288 0.251 15.019 1.00 90.94 72 ALA A O 1
ATOM 576 N N . ILE A 1 73 ? 3.155 0.832 15.442 1.00 92.88 73 ILE A N 1
ATOM 577 C CA . ILE A 1 73 ? 2.779 -0.441 16.067 1.00 92.88 73 ILE A CA 1
ATOM 578 C C . ILE A 1 73 ? 2.774 -1.615 15.075 1.00 92.88 73 ILE A C 1
ATOM 580 O O . ILE A 1 73 ? 3.208 -2.711 15.420 1.00 92.88 73 ILE A O 1
ATOM 584 N N . ILE A 1 74 ? 2.365 -1.401 13.817 1.00 93.62 74 ILE A N 1
ATOM 585 C CA . ILE A 1 74 ? 2.289 -2.474 12.809 1.00 93.62 74 ILE A CA 1
ATOM 586 C C . ILE A 1 74 ? 3.650 -3.127 12.532 1.00 93.62 74 ILE A C 1
ATOM 588 O O . ILE A 1 74 ? 3.705 -4.308 12.199 1.00 93.62 74 ILE A O 1
ATOM 592 N N . LYS A 1 75 ? 4.761 -2.400 12.698 1.00 89.69 75 LYS A N 1
ATOM 593 C CA . LYS A 1 75 ? 6.113 -2.951 12.490 1.00 89.69 75 LYS A CA 1
ATOM 594 C C . LYS A 1 75 ? 6.487 -4.044 13.493 1.00 89.69 75 LYS A C 1
ATOM 596 O O . LYS A 1 75 ? 7.397 -4.817 13.208 1.00 89.69 75 LYS A O 1
ATOM 601 N N . GLN A 1 76 ? 5.802 -4.093 14.634 1.00 91.25 76 GLN A N 1
ATOM 602 C CA . GLN A 1 76 ? 6.013 -5.084 15.691 1.00 91.25 76 GLN A CA 1
ATOM 603 C C . GLN A 1 76 ? 5.085 -6.289 15.567 1.00 91.25 76 GLN A C 1
ATOM 605 O O . GLN A 1 76 ? 5.225 -7.248 16.323 1.00 91.25 76 GLN A O 1
ATOM 610 N N . VAL A 1 77 ? 4.126 -6.248 14.640 1.00 92.00 77 VAL A N 1
ATOM 611 C CA . VAL A 1 77 ? 3.293 -7.407 14.336 1.00 92.00 77 VAL A CA 1
ATOM 612 C C . VAL A 1 77 ? 4.161 -8.442 13.631 1.00 92.00 77 VAL A C 1
ATOM 614 O O . VAL A 1 77 ? 4.745 -8.166 12.580 1.00 92.00 77 VAL A O 1
ATOM 617 N N . ASP A 1 78 ? 4.207 -9.634 14.211 1.00 86.31 78 ASP A N 1
ATOM 618 C CA . ASP A 1 78 ? 4.826 -10.818 13.629 1.00 86.31 78 ASP A CA 1
ATOM 619 C C . ASP A 1 78 ? 3.788 -11.941 13.492 1.00 86.31 78 ASP A C 1
ATOM 621 O O . ASP A 1 78 ? 2.736 -11.918 14.138 1.00 86.31 78 ASP A O 1
ATOM 625 N N . GLY A 1 79 ? 4.073 -12.918 12.635 1.00 86.25 79 GLY A N 1
ATOM 626 C CA . GLY A 1 79 ? 3.174 -14.036 12.355 1.00 86.25 79 GLY A CA 1
ATOM 627 C C . GLY A 1 79 ? 1.922 -13.655 11.554 1.00 86.25 79 GLY A C 1
ATOM 628 O O . GLY A 1 79 ? 1.942 -12.760 10.704 1.00 86.25 79 GLY A O 1
ATOM 629 N N . ASP A 1 80 ? 0.831 -14.392 11.787 1.00 90.56 80 ASP A N 1
ATOM 630 C CA . ASP A 1 80 ? -0.424 -14.207 11.055 1.00 90.56 80 ASP A CA 1
ATOM 631 C C . ASP A 1 80 ? -1.068 -12.850 11.373 1.00 90.56 80 ASP A C 1
ATOM 633 O O . ASP A 1 80 ? -1.330 -12.517 12.529 1.00 90.56 80 ASP A O 1
ATOM 637 N N . SER A 1 81 ? -1.339 -12.091 10.313 1.00 95.00 81 SER A N 1
ATOM 638 C CA . SER A 1 81 ? -1.894 -10.734 10.324 1.00 95.00 81 SER A CA 1
ATOM 639 C C . SER A 1 81 ? -3.144 -10.602 9.446 1.00 95.00 81 SER A C 1
ATOM 641 O O . SER A 1 81 ? -3.566 -9.486 9.128 1.00 95.00 81 SER A O 1
ATOM 643 N N . ALA A 1 82 ? -3.733 -11.723 9.007 1.00 96.25 82 ALA A N 1
ATOM 644 C CA . ALA A 1 82 ? -4.920 -11.727 8.153 1.00 96.25 82 ALA A CA 1
ATOM 645 C C . ALA A 1 82 ? -6.109 -10.982 8.785 1.00 96.25 82 ALA A C 1
ATOM 647 O O . ALA A 1 82 ? -6.828 -10.269 8.088 1.00 96.25 82 ALA A O 1
ATOM 648 N N . ASP A 1 83 ? -6.281 -11.081 10.103 1.00 95.69 83 ASP A N 1
ATOM 649 C CA . ASP A 1 83 ? -7.281 -10.344 10.879 1.00 95.69 83 ASP A CA 1
ATOM 650 C C . ASP A 1 83 ? -7.109 -8.822 10.756 1.00 95.69 83 ASP A C 1
ATOM 652 O O . ASP A 1 83 ? -8.046 -8.121 10.367 1.00 95.69 83 ASP A O 1
ATOM 656 N N . LEU A 1 84 ? -5.902 -8.311 11.014 1.00 97.25 84 LEU A N 1
ATOM 657 C CA . LEU A 1 84 ? -5.588 -6.884 10.941 1.00 97.25 84 LEU A CA 1
ATOM 658 C C . LEU A 1 84 ? -5.760 -6.350 9.515 1.00 97.25 84 LEU A C 1
ATOM 660 O O . LEU A 1 84 ? -6.356 -5.286 9.317 1.00 97.25 84 LEU A O 1
ATOM 664 N N . ARG A 1 85 ? -5.284 -7.105 8.514 1.00 97.62 85 ARG A N 1
ATOM 665 C CA . ARG A 1 85 ? -5.441 -6.767 7.090 1.00 97.62 85 ARG A CA 1
ATOM 666 C C . ARG A 1 85 ? -6.909 -6.686 6.693 1.00 97.62 85 ARG A C 1
ATOM 668 O O . ARG A 1 85 ? -7.325 -5.677 6.124 1.00 97.62 85 ARG A O 1
ATOM 675 N N . ARG A 1 86 ? -7.704 -7.698 7.052 1.00 98.06 86 ARG A N 1
ATOM 676 C CA . ARG A 1 86 ? -9.147 -7.747 6.784 1.00 98.06 86 ARG A CA 1
ATOM 677 C C . ARG A 1 86 ? -9.869 -6.544 7.383 1.00 98.06 86 ARG A C 1
ATOM 679 O O . ARG A 1 86 ? -10.670 -5.909 6.700 1.00 98.06 86 ARG A O 1
ATOM 686 N N . LEU A 1 87 ? -9.584 -6.214 8.643 1.00 97.94 87 LEU A N 1
ATOM 687 C CA . LEU A 1 87 ? -10.236 -5.110 9.349 1.00 97.94 87 LEU A CA 1
ATOM 688 C C . LEU A 1 87 ? -9.891 -3.752 8.740 1.00 97.94 87 LEU A C 1
ATOM 690 O O . LEU A 1 87 ? -10.787 -2.956 8.457 1.00 97.94 87 LEU A O 1
ATOM 694 N N . ALA A 1 88 ? -8.613 -3.501 8.462 1.00 97.69 88 ALA A N 1
ATOM 695 C CA . ALA A 1 88 ? -8.192 -2.260 7.827 1.00 97.69 88 ALA A CA 1
ATOM 696 C C . ALA A 1 88 ? -8.750 -2.113 6.402 1.00 97.69 88 ALA A C 1
ATOM 698 O O . ALA A 1 88 ? -9.203 -1.029 6.029 1.00 97.69 88 ALA A O 1
ATOM 699 N N . ALA A 1 89 ? -8.775 -3.201 5.624 1.00 97.94 89 ALA A N 1
ATOM 700 C CA . ALA A 1 89 ? -9.379 -3.219 4.295 1.00 97.94 89 ALA A CA 1
ATOM 701 C C . ALA A 1 89 ? -10.895 -2.973 4.359 1.00 97.94 89 ALA A C 1
ATOM 703 O O . ALA A 1 89 ? -11.412 -2.143 3.613 1.00 97.94 89 ALA A O 1
ATOM 704 N N . SER A 1 90 ? -11.597 -3.609 5.302 1.00 97.38 90 SER A N 1
ATOM 705 C CA . SER A 1 90 ? -13.033 -3.398 5.535 1.00 97.38 90 SER A CA 1
ATOM 706 C C . SER A 1 90 ? -13.335 -1.945 5.895 1.00 97.38 90 SER A C 1
ATOM 708 O O . SER A 1 90 ? -14.226 -1.328 5.314 1.00 97.38 90 SER A O 1
ATOM 710 N N . ARG A 1 91 ? -12.550 -1.361 6.808 1.00 96.06 91 ARG A N 1
ATOM 711 C CA . ARG A 1 91 ? -12.680 0.041 7.222 1.00 96.06 91 ARG A CA 1
ATOM 712 C C . ARG A 1 91 ? -12.462 0.992 6.048 1.00 96.06 91 ARG A C 1
ATOM 714 O O . ARG A 1 91 ? -13.237 1.924 5.844 1.00 96.06 91 ARG A O 1
ATOM 721 N N . TYR A 1 92 ? -11.437 0.724 5.243 1.00 97.50 92 TYR A N 1
ATOM 722 C CA . TYR A 1 92 ? -11.151 1.482 4.034 1.00 97.50 92 TYR A CA 1
ATOM 723 C C . TYR A 1 92 ? -12.292 1.385 3.007 1.00 97.50 92 TYR A C 1
ATOM 725 O O . TYR A 1 92 ? -12.721 2.403 2.463 1.00 97.50 92 TYR A O 1
ATOM 733 N N . LEU A 1 93 ? -12.842 0.189 2.778 1.00 97.25 93 LEU A N 1
ATOM 734 C CA . LEU A 1 93 ? -13.980 -0.037 1.880 1.00 97.25 93 LEU A CA 1
ATOM 735 C C . LEU A 1 93 ? -15.269 0.635 2.371 1.00 97.25 93 LEU A C 1
ATOM 737 O O . LEU A 1 93 ? -15.987 1.207 1.553 1.00 97.25 93 LEU A O 1
ATOM 741 N N . ALA A 1 94 ? -15.523 0.653 3.679 1.00 96.06 94 ALA A N 1
ATOM 742 C CA . ALA A 1 94 ? -16.705 1.281 4.269 1.00 96.06 94 ALA A CA 1
ATOM 743 C C . ALA A 1 94 ? -16.649 2.821 4.285 1.00 96.06 94 ALA A C 1
ATOM 745 O O . ALA A 1 94 ? -17.687 3.476 4.345 1.00 96.06 94 ALA A O 1
ATOM 746 N N . ALA A 1 95 ? -15.456 3.422 4.232 1.00 95.56 95 ALA A N 1
ATOM 747 C CA . ALA A 1 95 ? -15.304 4.871 4.327 1.00 95.56 95 ALA A CA 1
ATOM 748 C C . ALA A 1 95 ? -15.889 5.623 3.118 1.00 95.56 95 ALA A C 1
ATOM 750 O O . ALA A 1 95 ? -15.588 5.298 1.970 1.00 95.56 95 ALA A O 1
ATOM 751 N N . THR A 1 96 ? -16.644 6.694 3.362 1.00 93.31 96 THR A N 1
ATOM 752 C CA . THR A 1 96 ? -17.141 7.575 2.290 1.00 93.31 96 THR A CA 1
ATOM 753 C C . THR A 1 96 ? -15.998 8.300 1.578 1.00 93.31 96 THR A C 1
ATOM 755 O O . THR A 1 96 ? -15.994 8.400 0.353 1.00 93.31 96 THR A O 1
ATOM 758 N N . ASP A 1 97 ? -14.998 8.760 2.336 1.00 94.19 97 ASP A N 1
ATOM 759 C CA . ASP A 1 97 ? -13.801 9.401 1.797 1.00 94.19 97 ASP A CA 1
ATOM 760 C C . ASP A 1 97 ? -12.617 8.423 1.803 1.00 94.19 97 ASP A C 1
ATOM 762 O O . ASP A 1 97 ? -11.983 8.160 2.830 1.00 94.19 97 ASP A O 1
ATOM 766 N N . LYS A 1 98 ? -12.317 7.873 0.622 1.00 95.06 98 LYS A N 1
ATOM 767 C CA . LYS A 1 98 ? -11.184 6.961 0.416 1.00 95.06 98 LYS A CA 1
ATOM 768 C C . LYS A 1 98 ? -9.842 7.649 0.599 1.00 95.06 98 LYS A C 1
ATOM 770 O O . LYS A 1 98 ? -8.890 7.009 1.040 1.00 95.06 98 LYS A O 1
ATOM 775 N N . LYS A 1 99 ? -9.751 8.939 0.274 1.00 93.94 99 LYS A N 1
ATOM 776 C CA . LYS A 1 99 ? -8.513 9.683 0.444 1.00 93.94 99 LYS A CA 1
ATOM 777 C C . LYS A 1 99 ? -8.205 9.752 1.930 1.00 93.94 99 LYS A C 1
ATOM 779 O O . LYS A 1 99 ? -7.142 9.286 2.320 1.00 93.94 99 LYS A O 1
ATOM 784 N N . GLU A 1 100 ? -9.125 10.202 2.770 1.00 92.81 100 GLU A N 1
ATOM 785 C CA . GLU A 1 100 ? -8.885 10.281 4.219 1.00 92.81 100 GLU A CA 1
ATOM 786 C C . GLU A 1 100 ? -8.653 8.904 4.862 1.00 92.81 100 GLU A C 1
ATOM 788 O O . GLU A 1 100 ? -7.745 8.734 5.676 1.00 92.81 100 GLU A O 1
ATOM 793 N N . ALA A 1 101 ? -9.380 7.872 4.427 1.00 95.12 101 ALA A N 1
ATOM 794 C CA . ALA A 1 101 ? -9.223 6.524 4.972 1.00 95.12 101 ALA A CA 1
ATOM 795 C C . ALA A 1 101 ? -7.927 5.803 4.551 1.00 95.12 101 ALA A C 1
ATOM 797 O O . ALA A 1 101 ? -7.595 4.766 5.130 1.00 95.12 101 ALA A O 1
ATOM 798 N N . ARG A 1 102 ? -7.173 6.323 3.569 1.00 95.81 102 ARG A N 1
ATOM 799 C CA . ARG A 1 102 ? -5.978 5.665 3.001 1.00 95.81 102 ARG A CA 1
ATOM 800 C C . ARG A 1 102 ? -4.924 5.293 4.041 1.00 95.81 102 ARG A C 1
ATOM 802 O O . ARG A 1 102 ? -4.187 4.327 3.862 1.00 95.81 102 ARG A O 1
ATOM 809 N N . HIS A 1 103 ? -4.835 6.064 5.121 1.00 94.81 103 HIS A N 1
ATOM 810 C CA . HIS A 1 103 ? -3.833 5.866 6.163 1.00 94.81 103 HIS A CA 1
ATOM 811 C C . HIS A 1 103 ? -4.038 4.555 6.932 1.00 94.81 103 HIS A C 1
ATOM 813 O O . HIS A 1 103 ? -3.049 3.916 7.289 1.00 94.81 103 HIS A O 1
ATOM 819 N N . TRP A 1 104 ? -5.287 4.096 7.074 1.00 95.31 104 TRP A N 1
ATOM 820 C CA . TRP A 1 104 ? -5.602 2.803 7.681 1.00 95.31 104 TRP A CA 1
ATOM 821 C C . TRP A 1 104 ? -4.993 1.649 6.897 1.00 95.31 104 TRP A C 1
ATOM 823 O O . TRP A 1 104 ? -4.291 0.837 7.482 1.00 95.31 104 TRP A O 1
ATOM 833 N N . ILE A 1 105 ? -5.213 1.597 5.579 1.00 96.00 105 ILE A N 1
ATOM 834 C CA . ILE A 1 105 ? -4.730 0.494 4.738 1.00 96.00 105 ILE A CA 1
ATOM 835 C C . ILE A 1 105 ? -3.230 0.606 4.430 1.00 96.00 105 ILE A C 1
ATOM 837 O O . ILE A 1 105 ? -2.520 -0.398 4.415 1.00 96.00 105 ILE A O 1
ATOM 841 N N . ASN A 1 106 ? -2.709 1.820 4.232 1.00 95.56 106 ASN A N 1
ATOM 842 C CA . ASN A 1 106 ? -1.307 2.011 3.858 1.00 95.56 106 ASN A CA 1
ATOM 843 C C . ASN A 1 106 ? -0.335 1.753 5.015 1.00 95.56 106 ASN A C 1
ATOM 845 O O . ASN A 1 106 ? 0.808 1.377 4.759 1.00 95.56 106 ASN A O 1
ATOM 849 N N . ALA A 1 107 ? -0.769 1.900 6.271 1.00 93.38 107 ALA A N 1
ATOM 850 C CA . ALA A 1 107 ? 0.064 1.566 7.424 1.00 93.38 107 ALA A CA 1
ATOM 851 C C . ALA A 1 107 ? 0.460 0.076 7.453 1.00 93.38 107 ALA A C 1
ATOM 853 O O . ALA A 1 107 ? 1.566 -0.249 7.887 1.00 93.38 107 ALA A O 1
ATOM 854 N N . LEU A 1 108 ? -0.386 -0.821 6.923 1.00 94.31 108 LEU A N 1
ATOM 855 C CA . LEU A 1 108 ? -0.116 -2.266 6.894 1.00 94.31 108 LEU A CA 1
ATOM 856 C C . LEU A 1 108 ? 0.964 -2.690 5.896 1.00 94.31 108 LEU A C 1
ATOM 858 O O . LEU A 1 108 ? 1.446 -3.819 5.962 1.00 94.31 108 LEU A O 1
ATOM 862 N N . ALA A 1 109 ? 1.451 -1.782 5.045 1.00 92.19 109 ALA A N 1
ATOM 863 C CA . ALA A 1 109 ? 2.619 -2.063 4.212 1.00 92.19 109 ALA A CA 1
ATOM 864 C C . ALA A 1 109 ? 3.862 -2.455 5.042 1.00 92.19 109 ALA A C 1
ATOM 866 O O . ALA A 1 109 ? 4.725 -3.178 4.539 1.00 92.19 109 ALA A O 1
ATOM 867 N N . GLY A 1 110 ? 3.924 -2.027 6.313 1.00 90.25 110 GLY A N 1
ATOM 868 C CA . GLY A 1 110 ? 4.992 -2.356 7.262 1.00 90.25 110 GLY A CA 1
ATOM 869 C C . GLY A 1 110 ? 4.982 -3.792 7.806 1.00 90.25 110 GLY A C 1
ATOM 870 O O . GLY A 1 110 ? 5.951 -4.177 8.466 1.00 90.25 110 GLY A O 1
ATOM 871 N N . LEU A 1 111 ? 3.939 -4.582 7.522 1.00 93.12 111 LEU A N 1
ATOM 872 C CA . LEU A 1 111 ? 3.855 -5.986 7.932 1.00 93.12 111 LEU A CA 1
ATOM 873 C C . LEU A 1 111 ? 5.028 -6.825 7.377 1.00 93.12 111 LEU A C 1
ATOM 875 O O . LEU A 1 111 ? 5.624 -6.464 6.350 1.00 93.12 111 LEU A O 1
ATOM 879 N N . PRO A 1 112 ? 5.370 -7.961 8.017 1.00 90.56 112 PRO A N 1
ATOM 880 C CA . PRO A 1 112 ? 6.434 -8.855 7.558 1.00 90.56 112 PRO A CA 1
ATOM 881 C C . PRO A 1 112 ? 6.294 -9.274 6.088 1.00 90.56 112 PRO A C 1
ATOM 883 O O . PRO A 1 112 ? 5.194 -9.327 5.537 1.00 90.56 112 PRO A O 1
ATOM 886 N N . VAL A 1 113 ? 7.419 -9.560 5.428 1.00 88.88 113 VAL A N 1
ATOM 887 C CA . VAL A 1 113 ? 7.450 -10.133 4.068 1.00 88.88 113 VAL A CA 1
ATOM 888 C C . VAL A 1 113 ? 6.597 -11.402 4.024 1.00 88.88 113 VAL A C 1
ATOM 890 O O . VAL A 1 113 ? 6.704 -12.234 4.914 1.00 88.88 113 VAL A O 1
ATOM 893 N N . GLY A 1 114 ? 5.761 -11.554 2.995 1.00 90.12 114 GLY A N 1
ATOM 894 C CA . GLY A 1 114 ? 4.878 -12.711 2.841 1.00 90.12 114 GLY A CA 1
ATOM 895 C C . GLY A 1 114 ? 3.476 -12.499 3.412 1.00 90.12 114 GLY A C 1
ATOM 896 O O . GLY A 1 114 ? 2.576 -13.248 3.055 1.00 90.12 114 GLY A O 1
ATOM 897 N N . ALA A 1 115 ? 3.239 -11.438 4.199 1.00 93.62 115 ALA A N 1
ATOM 898 C CA . ALA A 1 115 ? 1.917 -11.145 4.767 1.00 93.62 115 ALA A CA 1
ATOM 899 C C . ALA A 1 115 ? 0.798 -11.009 3.716 1.00 93.62 115 ALA A C 1
ATOM 901 O O . ALA A 1 115 ? -0.368 -11.177 4.051 1.00 93.62 115 ALA A O 1
ATOM 902 N N . TYR A 1 116 ? 1.146 -10.718 2.458 1.00 94.88 116 TYR A N 1
ATOM 903 C CA . TYR A 1 116 ? 0.20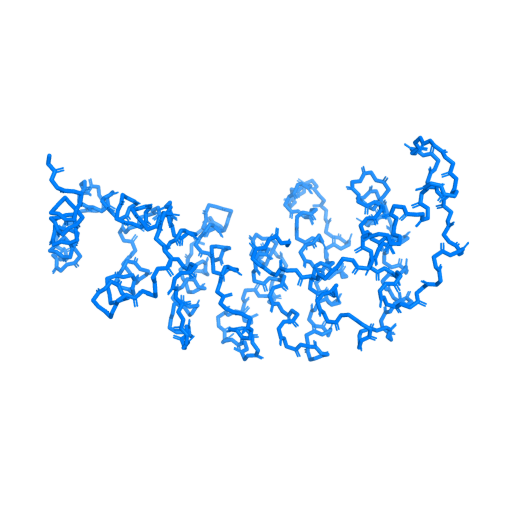5 -10.548 1.345 1.00 94.88 116 TYR A CA 1
ATOM 904 C C . TYR A 1 116 ? 0.333 -11.636 0.267 1.00 94.88 116 TYR A C 1
ATOM 906 O O . TYR A 1 116 ? -0.170 -11.450 -0.841 1.00 94.88 116 TYR A O 1
ATOM 914 N N . ALA A 1 117 ? 1.016 -12.749 0.559 1.00 93.94 117 ALA A N 1
ATOM 915 C CA . ALA A 1 117 ? 1.125 -13.875 -0.371 1.00 93.94 117 ALA A CA 1
ATOM 916 C C . ALA A 1 117 ? -0.257 -14.465 -0.709 1.00 93.94 117 ALA A C 1
ATOM 918 O O . ALA A 1 117 ? -0.516 -14.793 -1.863 1.00 93.94 117 ALA A O 1
ATOM 919 N N . ASP A 1 118 ? -1.165 -14.477 0.271 1.00 94.25 118 ASP A N 1
ATOM 920 C CA . ASP A 1 118 ? -2.560 -14.883 0.111 1.00 94.25 118 ASP A CA 1
ATOM 921 C C . ASP A 1 118 ? -3.491 -13.662 0.239 1.00 94.25 118 ASP A C 1
ATOM 923 O O . ASP A 1 118 ? -3.747 -13.176 1.353 1.00 94.25 118 ASP A O 1
ATOM 927 N N . PRO A 1 119 ? -3.988 -13.116 -0.888 1.00 92.88 119 PRO A N 1
ATOM 928 C CA . PRO A 1 119 ? -4.809 -11.914 -0.862 1.00 92.88 119 PRO A CA 1
ATOM 929 C C . PRO A 1 119 ? -6.243 -12.217 -0.414 1.00 92.88 119 PRO A C 1
ATOM 931 O O . PRO A 1 119 ? -6.916 -13.112 -0.945 1.00 92.88 119 PRO A O 1
ATOM 934 N N . LEU A 1 120 ? -6.718 -11.408 0.530 1.00 97.56 120 LEU A N 1
ATOM 935 C CA . LEU A 1 120 ? -8.043 -11.510 1.142 1.00 97.56 120 LEU A CA 1
ATOM 936 C C . LEU A 1 120 ? -9.148 -10.987 0.204 1.00 97.56 120 LEU A C 1
ATOM 938 O O . LEU A 1 120 ? -8.869 -10.164 -0.674 1.00 97.56 120 LEU A O 1
ATOM 942 N N . PRO A 1 121 ? -10.417 -11.405 0.385 1.00 97.88 121 PRO A N 1
ATOM 943 C CA . PRO A 1 121 ? -11.538 -10.903 -0.412 1.00 97.88 121 PRO A CA 1
ATOM 944 C C . PRO A 1 121 ? -11.652 -9.371 -0.419 1.00 97.88 121 PRO A C 1
ATOM 946 O O . PRO A 1 121 ? -11.854 -8.772 -1.473 1.00 97.88 121 PRO A O 1
ATOM 949 N N . GLU A 1 122 ? -11.458 -8.725 0.730 1.00 98.12 122 GLU A N 1
ATOM 950 C CA . GLU A 1 122 ? -11.525 -7.270 0.876 1.00 98.12 122 GLU A CA 1
ATOM 951 C C . GLU A 1 122 ? -10.377 -6.574 0.137 1.00 98.12 122 GLU A C 1
ATOM 953 O O . GLU A 1 122 ? -10.575 -5.548 -0.508 1.00 98.12 122 GLU A O 1
ATOM 958 N N . GLU A 1 123 ? -9.177 -7.151 0.165 1.00 98.06 123 GLU A N 1
ATOM 959 C CA . GLU A 1 123 ? -8.027 -6.634 -0.581 1.00 98.06 123 GLU A CA 1
ATOM 960 C C . GLU A 1 123 ? -8.259 -6.744 -2.090 1.00 98.06 123 GLU A C 1
ATOM 962 O O . GLU A 1 123 ? -7.993 -5.796 -2.830 1.00 98.06 123 GLU A O 1
ATOM 967 N N . ARG A 1 124 ? -8.822 -7.865 -2.555 1.00 96.81 124 ARG A N 1
ATOM 968 C CA . ARG A 1 124 ? -9.215 -8.034 -3.962 1.00 96.81 124 ARG A CA 1
ATOM 969 C C . ARG A 1 124 ? -10.286 -7.024 -4.367 1.00 96.81 124 ARG A C 1
ATOM 971 O O . ARG A 1 124 ? -10.177 -6.445 -5.442 1.00 96.81 124 ARG A O 1
ATOM 978 N N . ALA A 1 125 ? -11.271 -6.767 -3.505 1.00 97.44 125 ALA A N 1
ATOM 979 C CA . ALA A 1 125 ? -12.302 -5.761 -3.751 1.00 97.44 125 ALA A CA 1
ATOM 980 C C . ALA A 1 125 ? -11.714 -4.345 -3.867 1.00 97.44 125 ALA A C 1
ATOM 982 O O . ALA A 1 125 ? -12.117 -3.590 -4.748 1.00 97.44 125 ALA A O 1
ATOM 983 N N . ILE A 1 126 ? -10.720 -4.000 -3.038 1.00 97.56 126 ILE A N 1
ATOM 984 C CA . ILE A 1 126 ? -9.989 -2.729 -3.155 1.00 97.56 126 ILE A CA 1
ATOM 985 C C . ILE A 1 126 ? -9.281 -2.633 -4.504 1.00 97.56 126 ILE A C 1
ATOM 987 O O . ILE A 1 126 ? -9.364 -1.598 -5.158 1.00 97.56 126 ILE A O 1
ATOM 991 N N . LEU A 1 127 ? -8.573 -3.689 -4.909 1.00 96.31 127 LEU A N 1
ATOM 992 C CA . LEU A 1 127 ? -7.776 -3.701 -6.136 1.00 96.31 127 LEU A CA 1
ATOM 993 C C . LEU A 1 127 ? -8.632 -3.738 -7.407 1.00 96.31 127 LEU A C 1
ATOM 995 O O . LEU A 1 127 ? -8.154 -3.326 -8.460 1.00 96.31 127 LEU A O 1
ATOM 999 N N . ALA A 1 128 ? -9.866 -4.238 -7.334 1.00 94.50 128 ALA A N 1
ATOM 1000 C CA . ALA A 1 128 ? -10.752 -4.387 -8.485 1.00 94.50 128 ALA A CA 1
ATOM 1001 C C . ALA A 1 128 ? -11.231 -3.049 -9.077 1.00 94.50 128 ALA A C 1
ATOM 1003 O O . ALA A 1 128 ? -11.519 -2.997 -10.269 1.00 94.50 128 ALA A O 1
ATOM 1004 N N . ASP A 1 129 ? -11.295 -1.977 -8.281 1.00 91.88 129 ASP A N 1
ATOM 1005 C CA . ASP A 1 129 ? -11.722 -0.650 -8.735 1.00 91.88 129 ASP A CA 1
ATOM 1006 C C . ASP A 1 129 ? -10.554 0.351 -8.680 1.00 91.88 129 ASP A C 1
ATOM 1008 O O . ASP A 1 129 ? -10.149 0.741 -7.584 1.00 91.88 129 ASP A O 1
ATOM 1012 N N . PRO A 1 130 ? -10.054 0.854 -9.824 1.00 88.50 130 PRO A N 1
ATOM 1013 C CA . PRO A 1 130 ? -8.972 1.844 -9.887 1.00 88.50 130 PRO A CA 1
ATOM 1014 C C . PRO A 1 130 ? -9.246 3.134 -9.120 1.00 88.50 130 PRO A C 1
ATOM 1016 O O . PRO A 1 130 ? -8.326 3.763 -8.588 1.00 88.50 130 PRO A O 1
ATOM 1019 N N . ALA A 1 131 ? -10.511 3.558 -9.044 1.00 89.88 131 ALA A N 1
ATOM 1020 C CA . ALA A 1 131 ? -10.881 4.721 -8.257 1.00 89.88 131 ALA A CA 1
ATOM 1021 C C . ALA A 1 131 ? -10.677 4.444 -6.758 1.00 89.88 131 ALA A C 1
ATOM 1023 O O . ALA A 1 131 ? -10.284 5.339 -6.011 1.00 89.88 131 ALA A O 1
ATOM 1024 N N . VAL A 1 132 ? -10.873 3.213 -6.308 1.00 94.19 132 VAL A N 1
ATOM 1025 C CA . VAL A 1 132 ? -10.639 2.826 -4.919 1.00 94.19 132 VAL A CA 1
ATOM 1026 C C . VAL A 1 132 ? -9.167 2.485 -4.694 1.00 94.19 132 VAL A C 1
ATOM 1028 O O . VAL A 1 132 ? -8.563 2.997 -3.755 1.00 94.19 132 VAL A O 1
ATOM 1031 N N . SER A 1 133 ? -8.533 1.690 -5.548 1.00 95.19 133 SER A N 1
ATOM 1032 C CA . SER A 1 133 ? -7.157 1.231 -5.348 1.00 95.19 133 SER A CA 1
ATOM 1033 C C . SER A 1 133 ? -6.123 2.353 -5.398 1.00 95.19 133 SER A C 1
ATOM 1035 O O . SER A 1 133 ? -5.094 2.231 -4.734 1.00 95.19 133 SER A O 1
ATOM 1037 N N . ARG A 1 134 ? -6.376 3.467 -6.108 1.00 95.06 134 ARG A N 1
ATOM 1038 C CA . ARG A 1 134 ? -5.384 4.551 -6.267 1.00 95.06 134 ARG A CA 1
ATOM 1039 C C . ARG A 1 134 ? -4.862 5.127 -4.948 1.00 95.06 134 ARG A C 1
ATOM 1041 O O . ARG A 1 134 ? -3.726 5.584 -4.894 1.00 95.06 134 ARG A O 1
ATOM 1048 N N . PHE A 1 13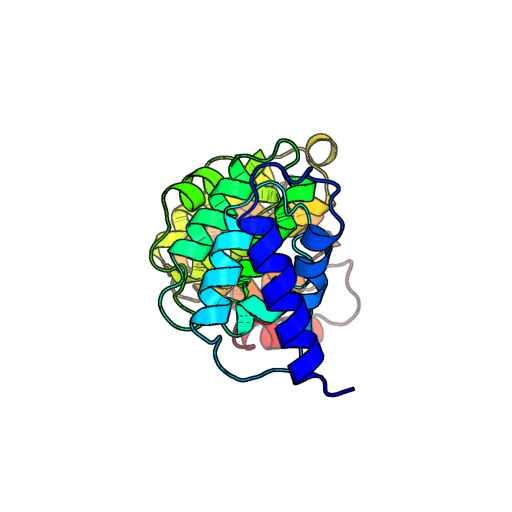5 ? -5.657 5.087 -3.877 1.00 96.62 135 PHE A N 1
ATOM 1049 C CA . PHE A 1 135 ? -5.203 5.547 -2.561 1.00 96.62 135 PHE A CA 1
ATOM 1050 C C . PHE A 1 135 ? -4.585 4.436 -1.700 1.00 96.62 135 PHE A C 1
ATOM 1052 O O . PHE A 1 135 ? -3.865 4.741 -0.750 1.00 96.62 135 PHE A O 1
ATOM 1059 N N . ALA A 1 136 ? -4.800 3.162 -2.036 1.00 97.19 136 ALA A N 1
ATOM 1060 C CA . ALA A 1 136 ? -4.276 1.997 -1.321 1.00 97.19 136 ALA A CA 1
ATOM 1061 C C . ALA A 1 136 ? -2.875 1.597 -1.827 1.00 97.19 136 ALA A C 1
ATOM 1063 O O . ALA A 1 136 ? -2.597 0.433 -2.123 1.00 97.19 136 ALA A O 1
ATOM 1064 N N . THR A 1 137 ? -1.976 2.575 -1.957 1.00 96.31 137 THR A N 1
ATOM 1065 C CA . THR A 1 137 ? -0.637 2.387 -2.535 1.00 96.31 137 THR A CA 1
ATOM 1066 C C . THR A 1 137 ? 0.190 1.348 -1.782 1.00 96.31 137 THR A C 1
ATOM 1068 O O . THR A 1 137 ? 0.904 0.572 -2.412 1.00 96.31 137 THR A O 1
ATOM 1071 N N . GLY A 1 138 ? 0.049 1.261 -0.456 1.00 94.88 138 GLY A N 1
ATOM 1072 C CA . GLY A 1 138 ? 0.680 0.222 0.356 1.00 94.88 138 GLY A CA 1
ATOM 1073 C C . GLY A 1 138 ? 0.260 -1.181 -0.083 1.00 94.88 138 GLY A C 1
ATOM 1074 O O . GLY A 1 138 ? 1.117 -2.020 -0.346 1.00 94.88 138 GLY A O 1
ATOM 1075 N N . LEU A 1 139 ? -1.043 -1.413 -0.267 1.00 96.75 139 LEU A N 1
ATOM 1076 C CA . LEU A 1 139 ? -1.574 -2.701 -0.726 1.00 96.75 139 LEU A CA 1
ATOM 1077 C C . LEU A 1 139 ? -1.091 -3.060 -2.141 1.00 96.75 139 LEU A C 1
ATOM 1079 O O . LEU A 1 139 ? -0.741 -4.214 -2.390 1.00 96.75 139 LEU A O 1
ATOM 1083 N N . ILE A 1 140 ? -1.037 -2.079 -3.051 1.00 97.56 140 ILE A N 1
ATOM 1084 C CA . ILE A 1 140 ? -0.543 -2.278 -4.423 1.00 97.56 140 ILE A CA 1
ATOM 1085 C C . ILE A 1 140 ? 0.923 -2.735 -4.405 1.00 97.56 140 ILE A C 1
ATOM 1087 O O . ILE A 1 140 ? 1.251 -3.745 -5.024 1.00 97.56 140 ILE A O 1
ATOM 1091 N N . LYS A 1 141 ? 1.800 -2.052 -3.651 1.00 95.25 141 LYS A N 1
ATOM 1092 C CA . LYS A 1 141 ? 3.220 -2.443 -3.520 1.00 95.25 141 LYS A CA 1
ATOM 1093 C C . LYS A 1 141 ? 3.369 -3.878 -3.014 1.00 95.25 141 LYS A C 1
ATOM 1095 O O . LYS A 1 141 ? 4.199 -4.643 -3.505 1.00 95.25 141 LYS A O 1
ATOM 1100 N N . ARG A 1 142 ? 2.544 -4.249 -2.031 1.00 94.94 142 ARG A N 1
ATOM 1101 C CA . ARG A 1 142 ? 2.561 -5.570 -1.395 1.00 94.94 142 ARG A CA 1
ATOM 1102 C C . ARG A 1 142 ? 2.001 -6.692 -2.268 1.00 94.94 142 ARG A C 1
ATOM 1104 O O . ARG A 1 142 ? 2.195 -7.850 -1.924 1.00 94.94 142 ARG A O 1
ATOM 1111 N N . GLN A 1 143 ? 1.421 -6.406 -3.436 1.00 95.81 143 GLN A N 1
ATOM 1112 C CA . GLN A 1 143 ? 1.085 -7.474 -4.385 1.00 95.81 143 GLN A CA 1
ATOM 1113 C C . GLN A 1 143 ? 2.320 -8.257 -4.841 1.00 95.81 143 GLN A C 1
ATOM 1115 O O . GLN A 1 143 ? 2.209 -9.446 -5.115 1.00 95.81 143 GLN A O 1
ATOM 1120 N N . GLY A 1 144 ? 3.511 -7.649 -4.831 1.00 94.50 144 GLY A N 1
ATOM 1121 C CA . GLY A 1 144 ? 4.749 -8.366 -5.137 1.00 94.50 144 GLY A CA 1
ATOM 1122 C C . GLY A 1 144 ? 5.070 -9.530 -4.183 1.00 94.50 144 GLY A C 1
ATOM 1123 O O . GLY A 1 144 ? 5.889 -10.372 -4.535 1.00 94.50 144 GLY A O 1
ATOM 1124 N N . ASP A 1 145 ? 4.425 -9.625 -3.010 1.00 94.62 145 ASP A N 1
ATOM 1125 C CA . ASP A 1 145 ? 4.502 -10.800 -2.125 1.00 94.62 145 ASP A CA 1
ATOM 1126 C C . ASP A 1 145 ? 3.997 -12.084 -2.805 1.00 94.62 145 ASP A C 1
ATOM 1128 O O . ASP A 1 145 ? 4.469 -13.166 -2.472 1.00 94.62 145 ASP A O 1
ATOM 1132 N N . ARG A 1 146 ? 3.074 -11.963 -3.768 1.00 95.62 146 ARG A N 1
ATOM 1133 C CA . ARG A 1 146 ? 2.484 -13.079 -4.528 1.00 95.62 146 ARG A CA 1
ATOM 1134 C C . ARG A 1 146 ? 3.381 -13.570 -5.672 1.00 95.62 146 ARG A C 1
ATOM 1136 O O . ARG A 1 146 ? 3.018 -14.494 -6.390 1.00 95.62 146 ARG A O 1
ATOM 1143 N N . GLY A 1 147 ? 4.524 -12.919 -5.907 1.00 95.25 147 GLY A N 1
ATOM 1144 C CA . GLY A 1 147 ? 5.397 -13.234 -7.036 1.00 95.25 147 GLY A CA 1
ATOM 1145 C C . GLY A 1 147 ? 4.684 -13.087 -8.385 1.00 95.25 147 GLY A C 1
ATOM 1146 O O . GLY A 1 147 ? 3.951 -12.125 -8.618 1.00 95.25 147 GLY A O 1
ATOM 1147 N N . VAL A 1 148 ? 4.904 -14.046 -9.286 1.00 96.88 148 VAL A N 1
ATOM 1148 C CA . VAL A 1 148 ? 4.348 -14.032 -10.652 1.00 96.88 148 VAL A CA 1
ATOM 1149 C C . VAL A 1 148 ? 2.817 -13.997 -10.691 1.00 96.88 148 VAL A C 1
ATOM 1151 O O . VAL A 1 148 ? 2.255 -13.410 -11.614 1.00 96.88 148 VAL A O 1
ATOM 1154 N N . ASP A 1 149 ? 2.140 -14.508 -9.661 1.00 96.69 149 ASP A N 1
ATOM 1155 C CA . ASP A 1 149 ? 0.675 -14.544 -9.595 1.00 96.69 149 ASP A CA 1
ATOM 1156 C C . ASP A 1 149 ? 0.043 -13.153 -9.431 1.00 96.69 149 ASP A C 1
ATOM 1158 O O . ASP A 1 149 ? -1.160 -12.990 -9.645 1.00 96.69 149 ASP A O 1
ATOM 1162 N N . ALA A 1 150 ? 0.821 -12.132 -9.053 1.00 96.81 150 ALA A N 1
ATOM 1163 C CA . ALA A 1 150 ? 0.362 -10.741 -9.009 1.00 96.81 150 ALA A CA 1
ATOM 1164 C C . ALA A 1 150 ? 0.479 -10.002 -10.346 1.00 96.81 150 ALA A C 1
ATOM 1166 O O . ALA A 1 150 ? -0.106 -8.927 -10.492 1.00 96.81 150 ALA A O 1
ATOM 1167 N N . VAL A 1 151 ? 1.222 -10.539 -11.320 1.00 97.62 151 VAL A N 1
ATOM 1168 C CA . VAL A 1 151 ? 1.497 -9.846 -12.588 1.00 97.62 151 VAL A CA 1
ATOM 1169 C C . VAL A 1 151 ? 0.216 -9.422 -13.321 1.00 97.62 151 VAL A C 1
ATOM 1171 O O . VAL A 1 151 ? 0.152 -8.253 -13.713 1.00 97.62 151 VAL A O 1
ATOM 1174 N N . PRO A 1 152 ? -0.821 -10.275 -13.477 1.00 96.38 152 PRO A N 1
ATOM 1175 C CA . PRO A 1 152 ? -2.049 -9.869 -14.161 1.00 96.38 152 PRO A CA 1
ATOM 1176 C C . PRO A 1 152 ? -2.743 -8.671 -13.497 1.00 96.38 152 PRO A C 1
ATOM 1178 O O . PRO A 1 152 ? -3.172 -7.746 -14.188 1.00 96.38 152 PRO A O 1
ATOM 1181 N N . ASP A 1 153 ? -2.801 -8.652 -12.162 1.00 95.69 153 ASP A N 1
ATOM 1182 C CA . ASP A 1 153 ? -3.449 -7.584 -11.395 1.00 95.69 153 ASP A CA 1
ATOM 1183 C C . ASP A 1 153 ? -2.661 -6.269 -11.476 1.00 95.69 153 ASP A C 1
ATOM 1185 O O . ASP A 1 153 ? -3.241 -5.209 -11.716 1.00 95.69 153 ASP A O 1
ATOM 1189 N N . LEU A 1 154 ? -1.334 -6.329 -11.325 1.00 97.50 154 LEU A N 1
ATOM 1190 C CA . LEU A 1 154 ? -0.460 -5.156 -11.425 1.00 97.50 154 LEU A CA 1
ATOM 1191 C C . LEU A 1 154 ? -0.482 -4.544 -12.829 1.00 97.50 154 LEU A C 1
ATOM 1193 O O . LEU A 1 154 ? -0.527 -3.322 -12.971 1.00 97.50 154 LEU A O 1
ATOM 1197 N N . LEU A 1 155 ? -0.486 -5.379 -13.867 1.00 97.12 155 LEU A N 1
ATOM 1198 C CA . LEU A 1 155 ? -0.521 -4.918 -15.250 1.00 97.12 155 LEU A CA 1
ATOM 1199 C C . LEU A 1 155 ? -1.874 -4.297 -15.605 1.00 97.12 155 LEU A C 1
ATOM 1201 O O . LEU A 1 155 ? -1.914 -3.239 -16.231 1.00 97.12 155 LEU A O 1
ATOM 1205 N N . ARG A 1 156 ? -2.981 -4.899 -15.148 1.00 96.56 156 ARG A N 1
ATOM 1206 C CA . ARG A 1 156 ? -4.321 -4.310 -15.281 1.00 96.56 156 ARG A CA 1
ATOM 1207 C C . ARG A 1 156 ? -4.376 -2.919 -14.645 1.00 96.56 156 ARG A C 1
ATOM 1209 O O . ARG A 1 156 ? -4.776 -1.976 -15.321 1.00 96.56 156 ARG A O 1
ATOM 1216 N N . LEU A 1 157 ? -3.900 -2.778 -13.405 1.00 96.12 157 LEU A N 1
ATOM 1217 C CA . LEU A 1 157 ? -3.853 -1.482 -12.724 1.00 96.12 157 LEU A CA 1
ATOM 1218 C C . LEU A 1 157 ? -2.998 -0.461 -13.483 1.00 96.12 157 LEU A C 1
ATOM 1220 O O . LEU A 1 157 ? -3.399 0.693 -13.611 1.00 96.12 157 LEU A O 1
ATOM 1224 N N . LEU A 1 158 ? -1.841 -0.865 -14.026 1.00 95.69 158 LEU A N 1
ATOM 1225 C CA . LEU A 1 158 ? -0.997 0.036 -14.818 1.00 95.69 158 LEU A CA 1
ATOM 1226 C C . LEU A 1 158 ? -1.717 0.543 -16.076 1.00 95.69 158 LEU A C 1
ATOM 1228 O O . LEU A 1 158 ? -1.643 1.734 -16.380 1.00 95.69 158 LEU A O 1
ATOM 1232 N N . ARG A 1 159 ? -2.428 -0.345 -16.785 1.00 94.81 159 ARG A N 1
ATOM 1233 C CA . ARG A 1 159 ? -3.245 0.005 -17.960 1.00 94.81 159 ARG A CA 1
ATOM 1234 C C . ARG A 1 159 ? -4.378 0.959 -17.594 1.00 94.81 159 ARG A C 1
ATOM 1236 O O . ARG A 1 159 ? -4.628 1.921 -18.307 1.00 94.81 159 ARG A O 1
ATOM 1243 N N . GLU A 1 160 ? -5.065 0.718 -16.485 1.00 92.94 160 GLU A N 1
ATOM 1244 C CA . GLU A 1 160 ? -6.162 1.584 -16.050 1.00 92.94 160 GLU A CA 1
ATOM 1245 C C . GLU A 1 160 ? -5.631 2.960 -15.629 1.00 92.94 160 GLU A C 1
ATOM 1247 O O . GLU A 1 160 ? -6.126 3.986 -16.088 1.00 92.94 160 GLU A O 1
ATOM 1252 N N . TYR A 1 161 ? -4.555 3.018 -14.841 1.00 91.31 161 TYR A N 1
ATOM 1253 C CA . TYR A 1 161 ? -3.952 4.291 -14.444 1.00 91.31 161 TYR A CA 1
ATOM 1254 C C . TYR A 1 161 ? -3.323 5.060 -15.607 1.00 91.31 161 TYR A C 1
ATOM 1256 O O . TYR A 1 161 ? -3.184 6.285 -15.505 1.00 91.31 161 TYR A O 1
ATOM 1264 N N . SER A 1 162 ? -2.939 4.395 -16.702 1.00 88.69 162 SER A N 1
ATOM 1265 C CA . SER A 1 162 ? -2.434 5.095 -17.883 1.00 88.69 162 SER A CA 1
ATOM 1266 C C . SER A 1 162 ? -3.529 5.940 -18.528 1.00 88.69 162 SER A C 1
ATOM 1268 O O . SER A 1 162 ? -3.289 7.101 -18.832 1.00 88.69 162 SER A O 1
ATOM 1270 N N . VAL A 1 163 ? -4.756 5.433 -18.637 1.00 87.50 163 VAL A N 1
ATOM 1271 C CA . VAL A 1 163 ? -5.852 6.139 -19.325 1.00 87.50 163 VAL A CA 1
ATOM 1272 C C . VAL A 1 163 ? -6.680 7.063 -18.425 1.00 87.50 163 VAL A C 1
ATOM 1274 O O . VAL A 1 163 ? -7.498 7.832 -18.927 1.00 87.50 163 VAL A O 1
ATOM 1277 N N . TYR A 1 164 ? -6.495 7.013 -17.103 1.00 79.75 164 TYR A N 1
ATOM 1278 C CA . TYR A 1 164 ? -7.238 7.866 -16.171 1.00 79.75 164 TYR A CA 1
ATOM 1279 C C . TYR A 1 164 ? -6.853 9.345 -16.298 1.00 79.75 164 TYR A C 1
ATOM 1281 O O . TYR A 1 164 ? -5.676 9.703 -16.227 1.00 79.75 164 TYR A O 1
ATOM 1289 N N . ASP A 1 165 ? -7.875 10.202 -16.402 1.00 75.56 165 ASP A N 1
ATOM 1290 C CA . ASP A 1 165 ? -7.727 11.657 -16.462 1.00 75.56 165 ASP A CA 1
ATOM 1291 C C . ASP A 1 165 ? -7.196 12.222 -15.125 1.00 75.56 165 ASP A C 1
ATOM 1293 O O . ASP A 1 165 ? -7.900 12.183 -14.103 1.00 75.56 165 ASP A O 1
ATOM 1297 N N . PRO A 1 166 ? -5.981 12.802 -15.106 1.00 73.25 166 PRO A N 1
ATOM 1298 C CA . PRO A 1 166 ? -5.418 13.400 -13.903 1.00 73.25 166 PRO A CA 1
ATOM 1299 C C . PRO A 1 166 ? -6.209 14.588 -13.353 1.00 73.25 166 PRO A C 1
ATOM 1301 O O . PRO A 1 166 ? -6.152 14.825 -12.145 1.00 73.25 166 PRO A O 1
ATOM 1304 N N . GLY A 1 167 ? -6.951 15.314 -14.196 1.00 74.19 167 GLY A N 1
ATOM 1305 C CA . GLY A 1 167 ? -7.802 16.426 -13.769 1.00 74.19 167 GLY A CA 1
ATOM 1306 C C . GLY A 1 167 ? -8.976 15.962 -12.906 1.00 74.19 167 GLY A C 1
ATOM 1307 O O . GLY A 1 167 ? -9.332 16.622 -11.933 1.00 74.19 167 GLY A O 1
ATOM 1308 N N . LYS A 1 168 ? -9.524 14.780 -13.206 1.00 78.50 168 LYS A N 1
ATOM 1309 C CA . LYS A 1 168 ? -10.642 14.178 -12.468 1.00 78.50 168 LYS A CA 1
ATOM 1310 C C . LYS A 1 168 ? -10.201 13.385 -11.237 1.00 78.50 168 LYS A C 1
ATOM 1312 O O . LYS A 1 168 ? -10.902 13.378 -10.227 1.00 78.50 168 LYS A O 1
ATOM 1317 N N . TYR A 1 169 ? -9.066 12.692 -11.314 1.00 76.94 169 TYR A N 1
ATOM 1318 C CA . TYR A 1 169 ? -8.659 11.723 -10.285 1.00 76.94 169 TYR A CA 1
ATOM 1319 C C . TYR A 1 169 ? -7.490 12.175 -9.405 1.00 76.94 169 TYR A C 1
ATOM 1321 O O . TYR A 1 169 ? -7.170 11.485 -8.434 1.00 76.94 169 TYR A O 1
ATOM 1329 N N . GLY A 1 170 ? -6.914 13.343 -9.696 1.00 85.56 170 GLY A N 1
ATOM 1330 C CA . GLY A 1 170 ? -5.791 13.918 -8.969 1.00 85.56 170 GLY A CA 1
ATOM 1331 C C . GLY A 1 170 ? -4.456 13.404 -9.500 1.00 85.56 170 GLY A C 1
ATOM 1332 O O . GLY A 1 170 ? -4.113 12.232 -9.358 1.00 85.56 170 GLY A O 1
ATOM 1333 N N . PHE A 1 171 ? -3.659 14.307 -10.073 1.00 86.25 171 PHE A N 1
ATOM 1334 C CA . PHE A 1 171 ? -2.363 13.970 -10.665 1.00 86.25 171 PHE A CA 1
ATOM 1335 C C . PHE A 1 171 ? -1.379 13.329 -9.667 1.00 86.25 171 PHE A C 1
ATOM 1337 O O . PHE A 1 171 ? -0.720 12.340 -9.992 1.00 86.25 171 PHE A O 1
ATOM 1344 N N . SER A 1 172 ? -1.309 13.859 -8.441 1.00 88.06 172 SER A N 1
ATOM 1345 C CA . SER A 1 172 ? -0.436 13.325 -7.383 1.00 88.06 172 SER A CA 1
ATOM 1346 C C . SER A 1 172 ? -0.846 11.910 -6.961 1.00 88.06 172 SER A C 1
ATOM 1348 O O . SER A 1 172 ? -0.006 11.016 -6.880 1.00 88.06 172 SER A O 1
ATOM 1350 N N . ASP A 1 173 ? -2.150 11.681 -6.776 1.00 90.44 173 ASP A N 1
ATOM 1351 C CA . ASP A 1 173 ? -2.683 10.394 -6.325 1.00 90.44 173 ASP A CA 1
ATOM 1352 C C . ASP A 1 173 ? -2.470 9.304 -7.395 1.00 90.44 173 ASP A C 1
ATOM 1354 O O . ASP A 1 173 ? -2.002 8.208 -7.086 1.00 90.44 173 ASP A O 1
ATOM 1358 N N . LEU A 1 174 ? -2.708 9.621 -8.676 1.00 89.75 174 LEU A N 1
ATOM 1359 C CA . LEU A 1 174 ? -2.410 8.706 -9.786 1.00 89.75 174 LEU A CA 1
ATOM 1360 C C . LEU A 1 174 ? -0.913 8.417 -9.931 1.00 89.75 174 LEU A C 1
ATOM 1362 O O . LEU A 1 174 ? -0.539 7.283 -10.237 1.00 89.75 174 LEU A O 1
ATOM 1366 N N . THR A 1 175 ? -0.055 9.417 -9.716 1.00 90.00 175 THR A N 1
ATOM 1367 C CA . THR A 1 175 ? 1.403 9.226 -9.756 1.00 90.00 175 THR A CA 1
ATOM 1368 C C . THR A 1 175 ? 1.840 8.267 -8.652 1.00 90.00 175 THR A C 1
ATOM 1370 O O . THR A 1 175 ? 2.519 7.284 -8.937 1.00 90.00 175 THR A O 1
ATOM 1373 N N . ALA A 1 176 ? 1.366 8.472 -7.421 1.00 92.06 176 ALA A N 1
ATOM 1374 C CA . ALA A 1 176 ? 1.673 7.593 -6.297 1.00 92.06 176 ALA A CA 1
ATOM 1375 C C . ALA A 1 176 ? 1.173 6.152 -6.518 1.00 92.06 176 ALA A C 1
ATOM 1377 O O . ALA A 1 176 ? 1.872 5.196 -6.179 1.00 92.06 176 ALA A O 1
ATOM 1378 N N . ALA A 1 177 ? -0.009 5.976 -7.117 1.00 94.50 177 ALA A N 1
ATOM 1379 C CA . ALA A 1 177 ? -0.545 4.659 -7.462 1.00 94.50 177 ALA A CA 1
ATOM 1380 C C . ALA A 1 177 ? 0.271 3.960 -8.563 1.00 94.50 177 ALA A C 1
ATOM 1382 O O . ALA A 1 177 ? 0.569 2.771 -8.467 1.00 94.50 177 ALA A O 1
ATOM 1383 N N . THR A 1 178 ? 0.680 4.715 -9.581 1.00 94.25 178 THR A N 1
ATOM 1384 C CA . THR A 1 178 ? 1.534 4.247 -10.680 1.00 94.25 178 THR A CA 1
ATOM 1385 C C . THR A 1 178 ? 2.917 3.819 -10.165 1.00 94.25 178 THR A C 1
ATOM 1387 O O . THR A 1 178 ? 3.405 2.740 -10.503 1.00 94.25 178 THR A O 1
ATOM 1390 N N . ASP A 1 179 ? 3.517 4.604 -9.266 1.00 93.06 179 ASP A N 1
ATOM 1391 C CA . ASP A 1 179 ? 4.770 4.253 -8.587 1.00 93.06 179 ASP A CA 1
ATOM 1392 C C . ASP A 1 179 ? 4.618 3.023 -7.680 1.00 93.06 179 ASP A C 1
ATOM 1394 O O . ASP A 1 179 ? 5.534 2.205 -7.580 1.00 93.06 179 ASP A O 1
ATOM 1398 N N . ALA A 1 180 ? 3.460 2.846 -7.038 1.00 95.44 180 ALA A N 1
ATOM 1399 C CA . ALA A 1 180 ? 3.185 1.654 -6.244 1.00 95.44 180 ALA A CA 1
ATOM 1400 C C . ALA A 1 180 ? 3.158 0.382 -7.105 1.00 95.44 180 ALA A C 1
ATOM 1402 O O . ALA A 1 180 ? 3.718 -0.638 -6.697 1.00 95.44 180 ALA A O 1
ATOM 1403 N N . VAL A 1 181 ? 2.579 0.449 -8.310 1.00 96.94 181 VAL A N 1
ATOM 1404 C CA . VAL A 1 181 ? 2.612 -0.660 -9.278 1.00 96.94 181 VAL A CA 1
ATOM 1405 C C . VAL A 1 181 ? 4.049 -0.971 -9.702 1.00 96.94 181 VAL A C 1
ATOM 1407 O O . VAL A 1 181 ? 4.449 -2.136 -9.696 1.00 96.94 181 VAL A O 1
ATOM 1410 N N . ARG A 1 182 ? 4.860 0.060 -9.987 1.00 95.44 182 ARG A N 1
ATOM 1411 C CA . ARG A 1 182 ? 6.295 -0.098 -10.283 1.00 95.44 182 ARG A CA 1
ATOM 1412 C C . ARG A 1 182 ? 7.020 -0.849 -9.168 1.00 95.44 182 ARG A C 1
ATOM 1414 O O . ARG A 1 182 ? 7.755 -1.793 -9.446 1.00 95.44 182 ARG A O 1
ATOM 1421 N N . SER A 1 183 ? 6.816 -0.445 -7.914 1.00 94.81 183 SER A N 1
ATOM 1422 C CA . SER A 1 183 ? 7.407 -1.115 -6.749 1.00 94.81 183 SER A CA 1
ATOM 1423 C C . SER A 1 183 ? 6.931 -2.566 -6.611 1.00 94.81 183 SER A C 1
ATOM 1425 O O . SER A 1 183 ? 7.739 -3.439 -6.299 1.00 94.81 183 SER A O 1
ATOM 1427 N N . GLY A 1 184 ? 5.661 -2.852 -6.923 1.00 95.81 184 GLY A N 1
ATOM 1428 C CA . GLY A 1 184 ? 5.140 -4.219 -7.001 1.00 95.81 184 GLY A CA 1
ATOM 1429 C C . GLY A 1 184 ? 5.921 -5.081 -8.000 1.00 95.81 184 GLY A C 1
ATOM 1430 O O . GLY A 1 184 ? 6.444 -6.130 -7.629 1.00 95.81 184 GLY A O 1
ATOM 1431 N N . PHE A 1 185 ? 6.102 -4.607 -9.238 1.00 97.25 185 PHE A N 1
ATOM 1432 C CA . PHE A 1 185 ? 6.921 -5.309 -10.237 1.00 97.25 185 PHE A CA 1
ATOM 1433 C C . PHE A 1 185 ? 8.391 -5.422 -9.829 1.00 97.25 185 PHE A C 1
ATOM 1435 O O . PHE A 1 185 ? 9.006 -6.471 -10.015 1.00 97.25 185 PHE A O 1
ATOM 1442 N N . ARG A 1 186 ? 8.955 -4.369 -9.228 1.00 95.06 186 ARG A N 1
ATOM 1443 C CA . ARG A 1 186 ? 10.342 -4.354 -8.742 1.00 95.06 186 ARG A CA 1
ATOM 1444 C C . ARG A 1 186 ? 10.596 -5.462 -7.726 1.00 95.06 186 ARG A C 1
ATOM 1446 O O . ARG A 1 186 ? 11.686 -6.034 -7.725 1.00 95.06 186 ARG A O 1
ATOM 1453 N N . ARG A 1 187 ? 9.596 -5.748 -6.892 1.00 93.50 187 ARG A N 1
ATOM 1454 C CA . ARG A 1 187 ? 9.628 -6.818 -5.900 1.00 93.50 187 ARG A CA 1
ATOM 1455 C C . ARG A 1 187 ? 9.526 -8.210 -6.516 1.00 93.50 187 ARG A C 1
ATOM 1457 O O . ARG A 1 187 ? 10.234 -9.102 -6.064 1.00 93.50 187 ARG A O 1
ATOM 1464 N N . ILE A 1 188 ? 8.685 -8.391 -7.536 1.00 95.69 188 ILE A N 1
ATOM 1465 C CA . ILE A 1 188 ? 8.614 -9.654 -8.295 1.00 95.69 188 ILE A CA 1
ATOM 1466 C C . ILE A 1 188 ? 9.952 -9.914 -9.007 1.00 95.69 188 ILE A C 1
ATOM 1468 O O . ILE A 1 188 ? 10.427 -11.048 -9.073 1.00 95.69 188 ILE A O 1
ATOM 1472 N N . GLY A 1 189 ? 10.592 -8.851 -9.500 1.00 95.06 189 GLY A N 1
ATOM 1473 C CA . GLY A 1 189 ? 11.936 -8.907 -10.056 1.00 95.06 189 GLY A CA 1
ATOM 1474 C C . GLY A 1 189 ? 11.994 -9.640 -11.405 1.00 95.06 189 GLY A C 1
ATOM 1475 O O . GLY A 1 189 ? 11.033 -9.582 -12.175 1.00 95.06 189 GLY A O 1
ATOM 1476 N N . PRO A 1 190 ? 13.100 -10.347 -11.714 1.00 96.19 190 PRO A N 1
ATOM 1477 C CA . PRO A 1 190 ? 13.315 -10.981 -13.021 1.00 96.19 190 PRO A CA 1
ATOM 1478 C C . PRO A 1 190 ? 12.227 -11.975 -13.450 1.00 96.19 190 PRO A C 1
ATOM 1480 O O . PRO A 1 190 ? 12.030 -12.194 -14.647 1.00 96.19 190 PRO A O 1
ATOM 1483 N N . ALA A 1 191 ? 11.486 -12.546 -12.495 1.00 97.06 191 ALA A N 1
ATOM 1484 C CA . ALA A 1 191 ? 10.373 -13.447 -12.777 1.00 97.06 191 ALA A CA 1
ATOM 1485 C C . ALA A 1 191 ? 9.230 -12.763 -13.558 1.00 97.06 191 ALA A C 1
ATOM 1487 O O . ALA A 1 191 ? 8.480 -13.442 -14.247 1.00 97.06 191 ALA A O 1
ATOM 1488 N N . ALA A 1 192 ? 9.130 -11.428 -13.513 1.00 97.62 192 ALA A N 1
ATOM 1489 C CA . ALA A 1 192 ? 8.189 -10.627 -14.301 1.00 97.62 192 ALA A CA 1
ATOM 1490 C C . ALA A 1 192 ? 8.768 -10.118 -15.640 1.00 97.62 192 ALA A C 1
ATOM 1492 O O . ALA A 1 192 ? 8.127 -9.319 -16.318 1.00 97.62 192 ALA A O 1
ATOM 1493 N N . SER A 1 193 ? 9.964 -10.550 -16.060 1.00 97.50 193 SER A N 1
ATOM 1494 C CA . SER A 1 193 ? 10.613 -10.055 -17.294 1.00 97.50 193 SER A CA 1
ATOM 1495 C C . SER A 1 193 ? 9.749 -10.184 -18.556 1.00 97.50 193 SER A C 1
ATOM 1497 O O . SER A 1 193 ? 9.831 -9.342 -19.448 1.00 97.50 193 SER A O 1
ATOM 1499 N N . PHE A 1 194 ? 8.865 -11.182 -18.616 1.00 97.50 194 PHE A N 1
ATOM 1500 C CA . PHE A 1 194 ? 7.981 -11.415 -19.759 1.00 97.50 194 PHE A CA 1
ATOM 1501 C C . PHE A 1 194 ? 6.969 -10.284 -20.019 1.00 97.50 194 PHE A C 1
ATOM 1503 O O . PHE A 1 194 ? 6.520 -10.145 -21.154 1.00 97.50 194 PHE A O 1
ATOM 1510 N N . VAL A 1 195 ? 6.636 -9.446 -19.024 1.00 97.75 195 VAL A N 1
ATOM 1511 C CA . VAL A 1 195 ? 5.748 -8.279 -19.229 1.00 97.75 195 VAL A CA 1
ATOM 1512 C C . VAL A 1 195 ? 6.484 -6.997 -19.603 1.00 97.75 195 VAL A C 1
ATOM 1514 O O . VAL A 1 195 ? 5.844 -5.980 -19.869 1.00 97.75 195 VAL A O 1
ATOM 1517 N N . ARG A 1 196 ? 7.822 -7.023 -19.659 1.00 97.38 196 ARG A N 1
ATOM 1518 C CA . ARG A 1 196 ? 8.636 -5.848 -19.989 1.00 97.38 196 ARG A CA 1
ATOM 1519 C C . ARG A 1 196 ? 8.186 -5.134 -21.274 1.00 97.38 196 ARG A C 1
ATOM 1521 O O . ARG A 1 196 ? 7.990 -3.923 -21.184 1.00 97.38 196 ARG A O 1
ATOM 1528 N N . PRO A 1 197 ? 7.964 -5.817 -22.420 1.00 97.12 197 PRO A N 1
ATOM 1529 C CA . PRO A 1 197 ? 7.589 -5.126 -23.657 1.00 97.12 197 PRO A CA 1
ATOM 1530 C C . PRO A 1 197 ? 6.297 -4.319 -23.516 1.00 97.12 197 PRO A C 1
ATOM 1532 O O . PRO A 1 197 ? 6.146 -3.256 -24.110 1.00 97.12 197 PRO A O 1
ATOM 1535 N N . GLU A 1 198 ? 5.359 -4.808 -22.707 1.00 97.44 198 GLU A N 1
ATOM 1536 C CA . GLU A 1 198 ? 4.097 -4.118 -22.490 1.00 97.44 198 GLU A CA 1
ATOM 1537 C C . GLU A 1 198 ? 4.246 -2.914 -21.555 1.00 97.44 198 GLU A C 1
ATOM 1539 O O . GLU A 1 198 ? 3.664 -1.859 -21.802 1.00 97.44 198 GLU A O 1
ATOM 1544 N N . ILE A 1 199 ? 5.071 -3.033 -20.510 1.00 96.50 199 ILE A N 1
ATOM 1545 C CA . ILE A 1 199 ? 5.411 -1.898 -19.645 1.00 96.50 199 ILE A CA 1
ATOM 1546 C C . ILE A 1 199 ? 6.077 -0.791 -20.475 1.00 96.50 199 ILE A C 1
ATOM 1548 O O . ILE A 1 199 ? 5.696 0.368 -20.345 1.00 96.50 199 ILE A O 1
ATOM 1552 N N . GLU A 1 200 ? 7.010 -1.130 -21.369 1.00 94.75 200 GLU A N 1
ATOM 1553 C CA . GLU A 1 200 ? 7.660 -0.165 -22.269 1.00 94.75 200 GLU A CA 1
ATOM 1554 C C . GLU A 1 200 ? 6.641 0.557 -23.170 1.00 94.75 200 GLU A C 1
ATOM 1556 O O . GLU A 1 200 ? 6.670 1.785 -23.277 1.00 94.75 200 GLU A O 1
ATOM 1561 N N . GLN A 1 201 ? 5.684 -0.176 -23.754 1.00 94.62 201 GLN A N 1
ATOM 1562 C CA . GLN A 1 201 ? 4.596 0.412 -24.548 1.00 94.62 201 GLN A CA 1
ATOM 1563 C C . GLN A 1 201 ? 3.707 1.346 -23.716 1.00 94.62 201 GLN A C 1
ATOM 1565 O O . GLN A 1 201 ? 3.358 2.439 -24.165 1.00 94.62 201 GLN A O 1
ATOM 1570 N N . LEU A 1 202 ? 3.359 0.945 -22.492 1.00 94.38 202 LEU A N 1
ATOM 1571 C CA . LEU A 1 202 ? 2.554 1.758 -21.584 1.00 94.38 202 LEU A CA 1
ATOM 1572 C C . LEU A 1 202 ? 3.285 3.045 -21.190 1.00 94.38 202 LEU A C 1
ATOM 1574 O O . LEU A 1 202 ? 2.665 4.106 -21.210 1.00 94.38 202 LEU A O 1
ATOM 1578 N N . LEU A 1 203 ? 4.589 2.992 -20.905 1.00 91.88 203 LEU A N 1
ATOM 1579 C CA . LEU A 1 203 ? 5.399 4.175 -20.583 1.00 91.88 203 LEU A CA 1
ATOM 1580 C C . LEU A 1 203 ? 5.525 5.156 -21.756 1.00 91.88 203 LEU A C 1
ATOM 1582 O O . LEU A 1 203 ? 5.648 6.359 -21.527 1.00 91.88 203 LEU A O 1
ATOM 1586 N N . ALA A 1 204 ? 5.456 4.663 -22.994 1.00 89.69 204 ALA A N 1
ATOM 1587 C CA . ALA A 1 204 ? 5.417 5.489 -24.198 1.00 89.69 204 ALA A CA 1
ATOM 1588 C C . ALA A 1 204 ? 4.015 6.045 -24.520 1.00 89.69 204 ALA A C 1
ATOM 1590 O O . ALA A 1 204 ? 3.882 6.898 -25.395 1.00 89.69 204 ALA A O 1
ATOM 1591 N N . SER A 1 205 ? 2.959 5.582 -23.840 1.00 88.88 205 SER A N 1
ATOM 1592 C CA . SER A 1 205 ? 1.599 6.084 -24.062 1.00 88.88 205 SER A CA 1
ATOM 1593 C C . SER A 1 205 ? 1.427 7.498 -23.487 1.00 88.88 205 SER A C 1
ATOM 1595 O O . SER A 1 205 ? 1.948 7.764 -22.401 1.00 88.88 205 SER A O 1
ATOM 1597 N N . PRO A 1 206 ? 0.625 8.389 -24.109 1.00 83.00 206 PRO A N 1
ATOM 1598 C CA . PRO A 1 206 ? 0.423 9.760 -23.616 1.00 83.00 206 PRO A CA 1
ATOM 1599 C C . PRO A 1 206 ? -0.011 9.835 -22.145 1.00 83.00 206 PRO A C 1
ATOM 1601 O O . PRO A 1 206 ? 0.333 10.764 -21.417 1.00 83.00 206 PRO A O 1
ATOM 1604 N N . GLY A 1 207 ? -0.749 8.817 -21.702 1.00 79.50 207 GLY A N 1
ATOM 1605 C CA . GLY A 1 207 ? -1.258 8.680 -20.348 1.00 79.50 207 GLY A CA 1
ATOM 1606 C C . GLY A 1 207 ? -0.189 8.543 -19.260 1.00 79.50 207 GLY A C 1
ATOM 1607 O O . GLY A 1 207 ? -0.351 9.076 -18.159 1.00 79.50 207 GLY A O 1
ATOM 1608 N N . LEU A 1 208 ? 0.925 7.869 -19.563 1.00 85.62 208 LEU A N 1
ATOM 1609 C CA . LEU A 1 208 ? 2.044 7.678 -18.630 1.00 85.62 208 LEU A CA 1
ATOM 1610 C C . LEU A 1 208 ? 3.297 8.449 -19.016 1.00 85.62 208 LEU A C 1
ATOM 1612 O O . LEU A 1 208 ? 4.084 8.768 -18.127 1.00 85.62 208 LEU A O 1
ATOM 1616 N N . GLU A 1 209 ? 3.467 8.795 -20.289 1.00 84.94 209 GLU A N 1
ATOM 1617 C CA . GLU A 1 209 ? 4.661 9.438 -20.829 1.00 84.94 209 GLU A CA 1
ATOM 1618 C C . GLU A 1 209 ? 5.032 10.694 -20.041 1.00 84.94 209 GLU A C 1
ATOM 1620 O O . GLU A 1 209 ? 6.184 10.855 -19.634 1.00 84.94 209 GLU A O 1
ATOM 1625 N N . TYR A 1 210 ? 4.057 11.563 -19.754 1.00 82.75 210 TYR A N 1
ATOM 1626 C CA . TYR A 1 210 ? 4.315 12.765 -18.965 1.00 82.75 210 TYR A CA 1
ATOM 1627 C C . TYR A 1 210 ? 4.845 12.421 -17.565 1.00 82.75 210 TYR A C 1
ATOM 1629 O O . TYR A 1 210 ? 5.867 12.966 -17.148 1.00 82.75 210 TYR A O 1
ATOM 1637 N N . ARG A 1 211 ? 4.202 11.487 -16.848 1.00 81.75 211 ARG A N 1
ATOM 1638 C CA . ARG A 1 211 ? 4.595 11.084 -15.481 1.00 81.75 211 ARG A CA 1
ATOM 1639 C C . ARG A 1 211 ? 5.971 10.418 -15.480 1.00 81.75 211 ARG A C 1
ATOM 1641 O O . ARG A 1 211 ? 6.814 10.739 -14.644 1.00 81.75 211 ARG A O 1
ATOM 1648 N N . TYR A 1 212 ? 6.219 9.553 -16.460 1.00 82.19 212 TYR A N 1
ATOM 1649 C CA . TYR A 1 212 ? 7.504 8.905 -16.688 1.00 82.19 212 TYR A CA 1
ATOM 1650 C C . TYR A 1 212 ? 8.615 9.938 -16.917 1.00 82.19 212 TYR A C 1
ATOM 1652 O O . TYR A 1 212 ? 9.596 9.950 -16.175 1.00 82.19 212 TYR A O 1
ATOM 1660 N N . LYS A 1 213 ? 8.441 10.857 -17.877 1.00 78.56 213 LYS A N 1
ATOM 1661 C CA . LYS A 1 213 ? 9.464 11.847 -18.252 1.00 78.56 213 LYS A CA 1
ATOM 1662 C C . LYS A 1 213 ? 9.736 12.880 -17.160 1.00 78.56 213 LYS A C 1
ATOM 1664 O O . LYS A 1 213 ? 10.873 13.335 -17.029 1.00 78.56 213 LYS A O 1
ATOM 1669 N N . THR A 1 214 ? 8.721 13.270 -16.391 1.00 71.94 214 THR A N 1
ATOM 1670 C CA . THR A 1 214 ? 8.840 14.379 -15.429 1.00 71.94 214 THR A CA 1
ATOM 1671 C C . THR A 1 214 ? 9.193 13.943 -14.009 1.00 71.94 214 THR A C 1
ATOM 1673 O O . THR A 1 214 ? 9.888 14.692 -13.324 1.00 71.94 214 THR A O 1
ATOM 1676 N N . LEU A 1 215 ? 8.775 12.753 -13.556 1.00 69.75 215 LEU A N 1
ATOM 1677 C CA . LEU A 1 215 ? 8.790 12.427 -12.120 1.00 69.75 215 LEU A CA 1
ATOM 1678 C C . LEU A 1 215 ? 9.575 11.175 -11.741 1.00 69.75 215 LEU A C 1
ATOM 1680 O O . LEU A 1 215 ? 9.964 11.052 -10.583 1.00 69.75 215 LEU A O 1
ATOM 1684 N N . GLY A 1 216 ? 9.869 10.268 -12.674 1.00 77.12 216 GLY A N 1
ATOM 1685 C CA . GLY A 1 216 ? 10.478 8.992 -12.291 1.00 77.12 216 GLY A CA 1
ATOM 1686 C C . GLY A 1 216 ? 11.305 8.251 -13.336 1.00 77.12 216 GLY A C 1
ATOM 1687 O O . GLY A 1 216 ? 11.370 7.030 -13.208 1.00 77.12 216 GLY A O 1
ATOM 1688 N N . PRO A 1 217 ? 11.965 8.893 -14.324 1.00 85.50 217 PRO A N 1
ATOM 1689 C CA . PRO A 1 217 ? 12.594 8.141 -15.410 1.00 85.50 217 PRO A CA 1
ATOM 1690 C C . PRO A 1 217 ? 13.691 7.195 -14.895 1.00 85.50 217 PRO A C 1
ATOM 1692 O O . PRO A 1 217 ? 13.732 6.042 -15.284 1.00 85.50 217 PRO A O 1
ATOM 1695 N N . GLU A 1 218 ? 14.513 7.627 -13.927 1.00 91.62 218 GLU A N 1
ATOM 1696 C CA . GLU A 1 218 ? 15.569 6.777 -13.340 1.00 91.62 218 GLU A CA 1
ATOM 1697 C C . GLU A 1 218 ? 15.023 5.565 -12.566 1.00 91.62 218 GLU A C 1
ATOM 1699 O O . GLU A 1 218 ? 15.684 4.532 -12.506 1.00 91.62 218 GLU A O 1
ATOM 1704 N N . GLU A 1 219 ? 13.847 5.684 -11.947 1.00 91.38 219 GLU A N 1
ATOM 1705 C CA . GLU A 1 219 ? 13.240 4.590 -11.180 1.00 91.38 219 GLU A CA 1
ATOM 1706 C C . GLU A 1 219 ? 12.521 3.595 -12.102 1.00 91.38 219 GLU A C 1
ATOM 1708 O O . GLU A 1 219 ? 12.566 2.387 -11.876 1.00 91.38 219 GLU A O 1
ATOM 1713 N N . TRP A 1 220 ? 11.877 4.095 -13.160 1.00 94.19 220 TRP A N 1
ATOM 1714 C CA . TRP A 1 220 ? 11.280 3.264 -14.204 1.00 94.19 220 TRP A CA 1
ATOM 1715 C C . TRP A 1 220 ? 12.343 2.531 -15.020 1.00 94.19 220 TRP A C 1
ATOM 1717 O O . TRP A 1 220 ? 12.225 1.323 -15.196 1.00 94.19 220 TRP A O 1
ATOM 1727 N N . ASP A 1 221 ? 13.429 3.200 -15.400 1.00 95.44 221 ASP A N 1
ATOM 1728 C CA . ASP A 1 221 ? 14.565 2.550 -16.054 1.00 95.44 221 ASP A CA 1
ATOM 1729 C C . ASP A 1 221 ? 15.222 1.509 -15.146 1.00 95.44 221 ASP A C 1
ATOM 1731 O O . ASP A 1 221 ? 15.582 0.425 -15.600 1.00 95.44 221 ASP A O 1
ATOM 1735 N N . ALA A 1 222 ? 15.318 1.782 -13.839 1.00 95.56 222 ALA A N 1
ATOM 1736 C CA . ALA A 1 222 ? 15.796 0.788 -12.886 1.00 95.56 222 ALA A CA 1
ATOM 1737 C C . ALA A 1 222 ? 14.876 -0.440 -12.832 1.00 95.56 222 ALA A C 1
ATOM 1739 O O . ALA A 1 222 ? 15.381 -1.558 -12.748 1.00 95.56 222 ALA A O 1
ATOM 1740 N N . LEU A 1 223 ? 13.550 -0.264 -12.916 1.00 96.06 223 LEU A N 1
ATOM 1741 C CA . LEU A 1 223 ? 12.629 -1.391 -13.073 1.00 96.06 223 LEU A CA 1
ATOM 1742 C C . LEU A 1 223 ? 12.893 -2.141 -14.387 1.00 96.06 223 LEU A C 1
ATOM 1744 O O . LEU A 1 223 ? 13.017 -3.360 -14.352 1.00 96.06 223 LEU A O 1
ATOM 1748 N N . LEU A 1 224 ? 13.010 -1.452 -15.524 1.00 97.12 224 LEU A N 1
ATOM 1749 C CA . LEU A 1 224 ? 13.250 -2.100 -16.819 1.00 97.12 224 LEU A CA 1
ATOM 1750 C C . LEU A 1 224 ? 14.544 -2.928 -16.812 1.00 97.12 224 LEU A C 1
ATOM 1752 O O . LEU A 1 224 ? 14.540 -4.072 -17.265 1.00 97.12 224 LEU A O 1
ATOM 1756 N N . VAL A 1 225 ? 15.619 -2.417 -16.202 1.00 97.50 225 VAL A N 1
ATOM 1757 C CA . VAL A 1 225 ? 16.876 -3.168 -16.020 1.00 97.50 225 VAL A CA 1
ATOM 1758 C C . VAL A 1 225 ? 16.666 -4.432 -15.189 1.00 97.50 225 VAL A C 1
ATOM 1760 O O . VAL A 1 225 ? 17.169 -5.499 -15.532 1.00 97.50 225 VAL A O 1
ATOM 1763 N N . VAL A 1 226 ? 15.866 -4.354 -14.128 1.00 96.62 226 VAL A N 1
ATOM 1764 C CA . VAL A 1 226 ? 15.534 -5.508 -13.273 1.00 96.62 226 VAL A CA 1
ATOM 1765 C C . VAL A 1 226 ? 14.708 -6.549 -14.019 1.00 96.62 226 VAL A C 1
ATOM 1767 O O . VAL A 1 226 ? 14.848 -7.745 -13.770 1.00 96.62 226 VAL A O 1
ATOM 1770 N N . LEU A 1 227 ? 13.878 -6.098 -14.957 1.00 97.00 227 LEU A N 1
ATOM 1771 C CA . LEU A 1 227 ? 13.116 -6.939 -15.876 1.00 97.00 227 LEU A CA 1
ATOM 1772 C C . LEU A 1 227 ? 13.943 -7.381 -17.102 1.00 97.00 227 LEU A C 1
ATOM 1774 O O . LEU A 1 227 ? 13.410 -8.013 -18.015 1.00 97.00 227 LEU A O 1
ATOM 1778 N N . GLY A 1 228 ? 15.245 -7.081 -17.131 1.00 96.31 228 GLY A N 1
ATOM 1779 C CA . GLY A 1 228 ? 16.200 -7.614 -18.099 1.00 96.31 228 GLY A CA 1
ATOM 1780 C C . GLY A 1 228 ? 16.570 -6.685 -19.256 1.00 96.31 228 GLY A C 1
ATOM 1781 O O . GLY A 1 228 ? 17.109 -7.175 -20.247 1.00 96.31 228 GLY A O 1
ATOM 1782 N N . THR A 1 229 ? 16.276 -5.383 -19.190 1.00 97.19 229 THR A N 1
ATOM 1783 C CA . THR A 1 229 ? 16.858 -4.404 -20.128 1.00 97.19 229 THR A CA 1
ATOM 1784 C C . THR A 1 229 ? 18.353 -4.230 -19.832 1.00 97.19 229 THR A C 1
ATOM 1786 O O . THR A 1 229 ? 18.710 -3.950 -18.687 1.00 97.19 229 THR A O 1
ATOM 1789 N N . PRO A 1 230 ? 19.255 -4.355 -20.820 1.00 96.75 230 PRO A N 1
ATOM 1790 C CA . PRO A 1 230 ? 20.664 -4.028 -20.614 1.00 96.75 230 PRO A CA 1
ATOM 1791 C C . PRO A 1 230 ? 20.829 -2.544 -20.256 1.00 96.75 230 PRO A C 1
ATOM 1793 O O . PRO A 1 230 ? 20.290 -1.669 -20.931 1.00 96.75 230 PRO A O 1
ATOM 1796 N N . VAL A 1 231 ? 21.577 -2.220 -19.200 1.00 96.38 231 VAL A N 1
ATOM 1797 C CA . VAL A 1 231 ? 21.721 -0.820 -18.753 1.00 96.38 231 VAL A CA 1
ATOM 1798 C C . VAL A 1 231 ? 22.460 0.043 -19.788 1.00 96.38 231 VAL A C 1
ATOM 1800 O O . VAL A 1 231 ? 22.261 1.252 -19.885 1.00 96.38 231 VAL A O 1
ATOM 1803 N N . GLU A 1 232 ? 23.282 -0.591 -20.616 1.00 95.94 232 GLU A N 1
ATOM 1804 C CA . GLU A 1 232 ? 24.084 -0.014 -21.688 1.00 95.94 232 GLU A CA 1
ATOM 1805 C C . GLU A 1 232 ? 23.218 0.552 -22.817 1.00 95.94 232 GLU A C 1
ATOM 1807 O O . GLU A 1 232 ? 23.645 1.492 -23.491 1.00 95.94 232 GLU A O 1
ATOM 1812 N N . THR A 1 233 ? 22.001 0.024 -23.004 1.00 94.88 233 THR A N 1
ATOM 1813 C CA . THR A 1 233 ? 21.065 0.483 -24.041 1.00 94.88 233 THR A CA 1
ATOM 1814 C C . THR A 1 233 ? 20.238 1.687 -23.603 1.00 94.88 233 THR A C 1
ATOM 1816 O O . THR A 1 233 ? 19.511 2.245 -24.420 1.00 94.88 233 THR A O 1
ATOM 1819 N N . LEU A 1 234 ? 20.328 2.103 -22.336 1.00 93.19 234 LEU A N 1
ATOM 1820 C CA . LEU A 1 234 ? 19.590 3.263 -21.848 1.00 93.19 234 LEU A CA 1
ATOM 1821 C C . LEU A 1 234 ? 20.195 4.566 -22.375 1.00 93.19 234 LEU A C 1
ATOM 1823 O O . LEU A 1 234 ? 21.421 4.750 -22.395 1.00 93.19 234 LEU A O 1
ATOM 1827 N N . THR A 1 235 ? 19.317 5.500 -22.725 1.00 90.88 235 THR A N 1
ATOM 1828 C CA . THR A 1 235 ? 19.672 6.865 -23.118 1.00 90.88 235 THR A CA 1
ATOM 1829 C C . THR A 1 235 ? 19.192 7.826 -22.045 1.00 90.88 235 THR A C 1
ATOM 1831 O O . THR A 1 235 ? 18.038 7.767 -21.622 1.00 90.88 235 THR A O 1
ATOM 1834 N N . LYS A 1 236 ? 20.066 8.733 -21.600 1.00 91.62 236 LYS A N 1
ATOM 1835 C CA . LYS A 1 236 ? 19.697 9.741 -20.610 1.00 91.62 236 LYS A CA 1
ATOM 1836 C C . LYS A 1 236 ? 18.613 10.654 -21.197 1.00 91.62 236 LYS A C 1
ATOM 1838 O O . LYS A 1 236 ? 18.843 11.257 -22.246 1.00 91.62 236 LYS A O 1
ATOM 1843 N N . PRO A 1 237 ? 17.498 10.880 -20.485 1.00 87.38 237 PRO A N 1
ATOM 1844 C CA . PRO A 1 237 ? 16.509 11.868 -20.893 1.00 87.38 237 PRO A CA 1
ATOM 1845 C C . PRO A 1 237 ? 17.125 13.264 -21.097 1.00 87.38 237 PRO A C 1
ATOM 1847 O O . PRO A 1 237 ? 18.014 13.691 -20.348 1.00 87.38 237 PRO A O 1
ATOM 1850 N N . GLU A 1 238 ? 16.651 13.996 -22.105 1.00 85.81 238 GLU A N 1
ATOM 1851 C CA . GLU A 1 238 ? 17.158 15.337 -22.445 1.00 85.81 238 GLU A CA 1
ATOM 1852 C C . GLU A 1 238 ? 16.955 16.343 -21.306 1.00 85.81 238 GLU A C 1
ATOM 1854 O O . GLU A 1 238 ? 17.822 17.170 -21.035 1.00 85.81 238 GLU A O 1
ATOM 1859 N N . ASN A 1 239 ? 15.856 16.208 -20.562 1.00 81.38 239 ASN A N 1
ATOM 1860 C CA . ASN A 1 239 ? 15.516 17.053 -19.416 1.00 81.38 239 ASN A CA 1
ATOM 1861 C C . ASN A 1 239 ? 16.362 16.782 -18.153 1.00 81.38 239 ASN A C 1
ATOM 1863 O O . ASN A 1 239 ? 16.132 17.402 -17.113 1.00 81.38 239 ASN A O 1
ATOM 1867 N N . ARG A 1 240 ? 17.327 15.854 -18.202 1.00 82.81 240 ARG A N 1
ATOM 1868 C CA . ARG A 1 240 ? 18.239 15.536 -17.092 1.00 82.81 240 ARG A CA 1
ATOM 1869 C C . ARG A 1 240 ? 19.653 16.037 -17.369 1.00 82.81 240 ARG A C 1
ATOM 1871 O O . ARG A 1 240 ? 20.183 15.884 -18.467 1.00 82.81 240 ARG A O 1
ATOM 1878 N N . SER A 1 241 ? 20.307 16.559 -16.335 1.00 86.12 241 SER A N 1
ATOM 1879 C CA . SER A 1 241 ? 21.709 16.980 -16.391 1.00 86.12 241 SER A CA 1
ATOM 1880 C C . SER A 1 241 ? 22.692 15.799 -16.301 1.00 86.12 241 SER A C 1
ATOM 1882 O O . SER A 1 241 ? 22.353 14.698 -15.854 1.00 86.12 241 SER A O 1
ATOM 1884 N N . GLY A 1 242 ? 23.943 16.037 -16.713 1.00 90.12 242 GLY A N 1
ATOM 1885 C CA . GLY A 1 242 ? 25.035 15.057 -16.671 1.00 90.12 242 GLY A CA 1
ATOM 1886 C C . GLY A 1 242 ? 25.222 14.269 -17.972 1.00 90.12 242 GLY A C 1
ATOM 1887 O O . GLY A 1 242 ? 24.644 14.607 -18.998 1.00 90.12 242 GLY A O 1
ATOM 1888 N N . THR A 1 243 ? 26.061 13.230 -17.929 1.00 94.19 243 THR A N 1
ATOM 1889 C CA . THR A 1 243 ? 26.393 12.371 -19.081 1.00 94.19 243 THR A CA 1
ATOM 1890 C C . THR A 1 243 ? 25.562 11.086 -19.088 1.00 94.19 243 THR A C 1
ATOM 1892 O O . THR A 1 243 ? 25.095 10.653 -18.030 1.00 94.19 243 THR A O 1
ATOM 1895 N N . ASP A 1 244 ? 25.432 10.433 -20.248 1.00 94.19 244 ASP A N 1
ATOM 1896 C CA . ASP A 1 244 ? 24.809 9.103 -20.358 1.00 94.19 244 ASP A CA 1
ATOM 1897 C C . ASP A 1 244 ? 25.485 8.069 -19.458 1.00 94.19 244 ASP A C 1
ATOM 1899 O O . ASP A 1 244 ? 24.810 7.322 -18.757 1.00 94.19 244 ASP A O 1
ATOM 1903 N N . ALA A 1 245 ? 26.820 8.075 -19.392 1.00 95.19 245 ALA A N 1
ATOM 1904 C CA . ALA A 1 245 ? 27.568 7.165 -18.526 1.00 95.19 245 ALA A CA 1
ATOM 1905 C C . ALA A 1 245 ? 27.160 7.305 -17.048 1.00 95.19 245 ALA A C 1
ATOM 1907 O O . ALA A 1 245 ? 26.843 6.313 -16.395 1.00 95.19 245 ALA A O 1
ATOM 1908 N N . ARG A 1 246 ? 27.075 8.544 -16.535 1.00 94.44 246 ARG A N 1
ATOM 1909 C CA . ARG A 1 246 ? 26.626 8.800 -15.155 1.00 94.44 246 ARG A CA 1
ATOM 1910 C C . ARG A 1 246 ? 25.159 8.443 -14.945 1.00 94.44 246 ARG A C 1
ATOM 1912 O O . ARG A 1 246 ? 24.773 8.095 -13.834 1.00 94.44 246 ARG A O 1
ATOM 1919 N N . TYR A 1 247 ? 24.322 8.600 -15.968 1.00 95.62 247 TYR A N 1
ATOM 1920 C CA . TYR A 1 247 ? 22.918 8.203 -15.903 1.00 95.62 247 TYR A CA 1
ATOM 1921 C C . TYR A 1 247 ? 22.786 6.685 -15.749 1.00 95.62 247 TYR A C 1
ATOM 1923 O O . TYR A 1 247 ? 22.177 6.219 -14.788 1.00 95.62 247 TYR A O 1
ATOM 1931 N N . ARG A 1 248 ? 23.449 5.924 -16.626 1.00 96.94 248 ARG A N 1
ATOM 1932 C CA . ARG A 1 248 ? 23.490 4.456 -16.592 1.00 96.94 248 ARG A CA 1
ATOM 1933 C C . ARG A 1 248 ? 24.033 3.928 -15.270 1.00 96.94 248 ARG A C 1
ATOM 1935 O O . ARG A 1 248 ? 23.428 3.040 -14.686 1.00 96.94 248 ARG A O 1
ATOM 1942 N N . GLU A 1 249 ? 25.101 4.524 -14.741 1.00 96.44 249 GLU A N 1
ATOM 1943 C CA . GLU A 1 249 ? 25.647 4.173 -13.423 1.00 96.44 249 GLU A CA 1
ATOM 1944 C C . GLU A 1 249 ? 24.607 4.351 -12.300 1.00 96.44 249 GLU A C 1
ATOM 1946 O O . GLU A 1 249 ? 24.418 3.466 -11.461 1.00 96.44 249 GLU A O 1
ATOM 1951 N N . ARG A 1 250 ? 23.880 5.477 -12.296 1.00 95.25 250 ARG A N 1
ATOM 1952 C CA . ARG A 1 250 ? 22.818 5.737 -11.312 1.00 95.25 250 ARG A CA 1
ATOM 1953 C C . ARG A 1 250 ? 21.657 4.753 -11.433 1.00 95.25 250 ARG A C 1
ATOM 1955 O O . ARG A 1 250 ? 21.117 4.339 -10.406 1.00 95.25 250 ARG A O 1
ATOM 1962 N N . VAL A 1 251 ? 21.262 4.398 -12.654 1.00 96.19 251 VAL A N 1
ATOM 1963 C CA . VAL A 1 251 ? 20.215 3.398 -12.893 1.00 96.19 251 VAL A CA 1
ATOM 1964 C C . VAL A 1 251 ? 20.687 2.011 -12.450 1.00 96.19 251 VAL A C 1
ATOM 1966 O O . VAL A 1 251 ? 19.987 1.365 -11.673 1.00 96.19 251 VAL A O 1
ATOM 1969 N N . ALA A 1 252 ? 21.899 1.592 -12.827 1.00 96.00 252 ALA A N 1
ATOM 1970 C CA . ALA A 1 252 ? 22.497 0.323 -12.405 1.00 96.00 252 ALA A CA 1
ATOM 1971 C C . ALA A 1 252 ? 22.535 0.196 -10.877 1.00 96.00 252 ALA A C 1
ATOM 1973 O O . ALA A 1 252 ? 22.114 -0.817 -10.323 1.00 96.00 252 ALA A O 1
ATOM 1974 N N . LYS A 1 253 ? 22.958 1.254 -10.172 1.00 95.56 253 LYS A N 1
ATOM 1975 C CA . LYS A 1 253 ? 22.988 1.277 -8.703 1.00 95.56 253 LYS A CA 1
ATOM 1976 C C . LYS A 1 253 ? 21.600 1.071 -8.087 1.00 95.56 253 LYS A C 1
ATOM 1978 O O . LYS A 1 253 ? 21.473 0.371 -7.084 1.00 95.56 253 LYS A O 1
ATOM 1983 N N . ARG A 1 254 ? 20.551 1.656 -8.674 1.00 94.19 254 ARG A N 1
ATOM 1984 C CA . ARG A 1 254 ? 19.161 1.460 -8.224 1.00 94.19 254 ARG A CA 1
ATOM 1985 C C . ARG A 1 254 ? 18.628 0.067 -8.551 1.00 94.19 254 ARG A C 1
ATOM 1987 O O . ARG A 1 254 ? 17.961 -0.539 -7.714 1.00 94.19 254 ARG A O 1
ATOM 1994 N N . ALA A 1 255 ? 18.949 -0.456 -9.730 1.00 94.19 255 ALA A N 1
ATOM 1995 C CA . ALA A 1 255 ? 18.589 -1.805 -10.162 1.00 94.19 255 ALA A CA 1
ATOM 1996 C C . ALA A 1 255 ? 19.296 -2.901 -9.336 1.00 94.19 255 ALA A C 1
ATOM 1998 O O . ALA A 1 255 ? 18.720 -3.955 -9.068 1.00 94.19 255 ALA A O 1
ATOM 1999 N N . ALA A 1 256 ? 20.508 -2.639 -8.848 1.00 92.75 256 ALA A N 1
ATOM 2000 C CA . ALA A 1 256 ? 21.244 -3.553 -7.974 1.00 92.75 256 ALA A CA 1
ATOM 2001 C C . ALA A 1 256 ? 20.799 -3.488 -6.503 1.00 92.75 256 ALA A C 1
ATOM 2003 O O . ALA A 1 256 ? 21.036 -4.426 -5.744 1.00 92.75 256 ALA A O 1
ATOM 2004 N N . ARG A 1 257 ? 20.161 -2.390 -6.072 1.00 89.06 257 ARG A N 1
ATOM 2005 C CA . ARG A 1 257 ? 19.700 -2.229 -4.688 1.00 89.06 257 ARG A CA 1
ATOM 2006 C C . ARG A 1 257 ? 18.628 -3.282 -4.365 1.00 89.06 257 ARG A C 1
ATOM 2008 O O . ARG A 1 257 ? 17.606 -3.302 -5.053 1.00 89.06 257 ARG A O 1
ATOM 2015 N N . PRO A 1 258 ? 18.805 -4.110 -3.318 1.00 81.44 258 PRO A N 1
ATOM 2016 C CA . PRO A 1 258 ? 17.753 -5.009 -2.861 1.00 81.44 258 PRO A CA 1
ATOM 2017 C C . PRO A 1 258 ? 16.497 -4.217 -2.492 1.00 81.44 258 PRO A C 1
ATOM 2019 O O . PRO A 1 258 ? 16.591 -3.197 -1.798 1.00 81.44 258 PRO A O 1
ATOM 2022 N N . TYR A 1 259 ? 15.344 -4.688 -2.966 1.00 77.31 259 TYR A N 1
ATOM 2023 C CA . TYR A 1 259 ? 14.051 -4.111 -2.612 1.00 77.31 259 TYR A CA 1
ATOM 2024 C C . TYR A 1 259 ? 13.740 -4.418 -1.144 1.00 77.31 259 TYR A C 1
ATOM 2026 O O . TYR A 1 259 ? 13.720 -5.584 -0.751 1.00 77.31 259 TYR A O 1
ATOM 2034 N N . ASP A 1 260 ? 13.500 -3.382 -0.343 1.00 73.12 260 ASP A N 1
ATOM 2035 C CA . ASP A 1 260 ? 13.116 -3.508 1.061 1.00 73.12 260 ASP A CA 1
ATOM 2036 C C . ASP A 1 260 ? 11.687 -2.975 1.253 1.00 73.12 260 ASP A C 1
ATOM 2038 O O . ASP A 1 260 ? 11.488 -1.761 1.240 1.00 73.12 260 ASP A O 1
ATOM 2042 N N . PRO A 1 261 ? 10.682 -3.837 1.482 1.00 66.62 261 PRO A N 1
ATOM 2043 C CA . PRO A 1 261 ? 9.287 -3.413 1.582 1.00 66.62 261 PRO A CA 1
ATOM 2044 C C . PRO A 1 261 ? 8.968 -2.544 2.800 1.00 66.62 261 PRO A C 1
ATOM 2046 O O . PRO A 1 261 ? 7.903 -1.931 2.838 1.00 66.62 261 PRO A O 1
ATOM 2049 N N . ARG A 1 262 ? 9.849 -2.486 3.807 1.00 64.25 262 ARG A N 1
ATOM 2050 C CA . ARG A 1 262 ? 9.681 -1.590 4.962 1.00 64.25 262 ARG A CA 1
ATOM 2051 C C . ARG A 1 262 ? 10.256 -0.195 4.703 1.00 64.25 262 ARG A C 1
ATOM 2053 O O . ARG A 1 262 ? 9.996 0.716 5.491 1.00 64.25 262 ARG A O 1
ATOM 2060 N N . ARG A 1 263 ? 11.019 -0.028 3.618 1.00 62.56 263 ARG A N 1
ATOM 2061 C CA . ARG A 1 263 ? 11.719 1.209 3.251 1.00 62.56 263 ARG A CA 1
ATOM 2062 C C . ARG A 1 263 ? 11.268 1.797 1.907 1.00 62.56 263 ARG A C 1
ATOM 2064 O O . ARG A 1 263 ? 11.251 3.020 1.790 1.00 62.56 263 ARG A O 1
ATOM 2071 N N . ASP A 1 264 ? 10.936 0.955 0.927 1.00 59.97 264 ASP A N 1
ATOM 2072 C CA . ASP A 1 264 ? 10.713 1.292 -0.492 1.00 59.97 264 ASP A CA 1
ATOM 2073 C C . ASP A 1 264 ? 9.231 1.132 -0.915 1.00 59.97 264 ASP A C 1
ATOM 2075 O O . ASP A 1 264 ? 8.635 2.083 -1.481 1.00 59.97 264 ASP A O 1
#

Secondary structure (DSSP, 8-state):
--HHHHHHHHHHHHHHHHH-TTS-TT-GGGGHHHHHHHTTTT--SPPPHHHHHHHHHHHH-TT----TTHHHHGGG--S--HHHHHHHHHHHHH-S-HHHHHHHHHGGGGSPTTTTSS--HHHHHHHH-HHHHTT-HHHHHHGGGGGGGGHHHHHHHHHHHHHS-HHHH-HHHHHHHHHHHHHHHHHHGGGGGGGHHHHHHHHHSHHHHHHHHHH-HHHHHHHHHHTT--GGG----TTS-S-HHHHHHHHHHHHHSPP-TTT-

Radius of gyration: 20.74 Å; chains: 1; bounding box: 50×32×60 Å

Sequence (264 aa):
MDIEAAKTRTREELARALDDPLKPVSDPAFALANQWMDSFRANDQPLGESDRRLLVRILEDPRVRSSDGLWAIIKQVDGDSADLRRLAASRYLAATDKKEARHWINALAGLPVGAYADPLPEERAILADPAVSRFATGLIKRQGDRGVDAVPDLLRLLREYSVYDPGKYGFSDLTAATDAVRSGFRRIGPAASFVRPEIEQLLASPGLEYRYKTLGPEEWDALLVVLGTPVETLTKPENRSGTDARYRERVAKRAARPYDPRRD

pLDDT: mean 91.59, std 7.11, range [53.75, 98.12]